Protein AF-A0A3B8LZC4-F1 (afdb_monomer_lite)

Secondary structure (DSSP, 8-state):
-HHHHTTS-SS--------SS--SS-SS-HHHHHHHTT--GGG-----TTHHHHHHTSS--HHHHHHHHHHHGGGG----EEEEEE-TTS-EEEEE-SS---HHHHHHHHHHTT-HHHHHHHHHHHHHTTTSPPPPTTS-PPPHHHHHHHHHHS-HHHHHHHHHHHHHHHHHHHHHHHHTT-HHHHHHHHHHHHHSSS--TTHHHHHHHHHHHHHHTT-HHHHHHHHHT--TTSTTHHHHHHHHHHHHHHHHHHHSPPPPPPPP--------------

Sequence (278 aa):
MRRLQLALTGEQDLLLWDPLESSEIVPRGGLARVVAGGFDKGKIAIWDYPERRRDGNSSFNTQQLQTFALRQRAFESPIPVERVIANDKGDIQLQLATKGQFRHRMSRNRQLLGEWKTSVTTFLKIRMWRDVPPLPKQIGFVGRREQAAVKAMMPTRVRLVHEEAADDAAFWAAVCQYEQGEVESAADALEEYMARSGLHEWESGAVWLKALWRAELGQVARAVEILESITDDDPHWAGAQVLLGRWKPVARDSAKPAARPAPKSKDSRRGDVDADTR

pLDDT: mean 82.16, std 16.52, range [40.78, 97.44]

Foldseek 3Di:
DVVVQVVPPDPDNDCPDAAQDADPVRNQGVLNVVVVVVDDSVPDDDPCPPVVVVVVVVDDDPVRVVVVCLVCLLQQPDFAFPDWDQDPVRDIATDTHPTGPRLLVVLVVCVVVVVLVVSLVSLVVLLVCLQPGHYDPVDDDDDPVCSVVSNVNDDPSNNSNSNLNNLVSLLSSLVSCVSVVVLVVSLVSLVVSQPDDDDRPCVLVSLQSNLVSCVVVVVLLVSLVSLVPDDPPRPCVVVSVVSNVVRVVVNVVVPPPPPDDDPPDPDDDDDDDDDDDD

Radius of gyration: 30.09 Å; chains: 1; bounding box: 49×102×83 Å

Structure (mmCIF, N/CA/C/O backbone):
data_AF-A0A3B8LZC4-F1
#
_entry.id   AF-A0A3B8LZC4-F1
#
loop_
_atom_site.group_PDB
_atom_site.id
_atom_site.type_symbol
_atom_site.label_atom_id
_atom_site.label_alt_id
_atom_site.label_comp_id
_atom_site.label_asym_id
_atom_site.label_entity_id
_atom_site.label_seq_id
_atom_site.pdbx_PDB_ins_code
_atom_site.Cartn_x
_atom_site.Cartn_y
_atom_site.Cartn_z
_atom_site.occupancy
_atom_site.B_iso_or_equiv
_atom_site.auth_seq_id
_atom_site.auth_comp_id
_atom_site.auth_asym_id
_atom_site.auth_atom_id
_atom_site.pdbx_PDB_model_num
ATOM 1 N N . MET A 1 1 ? 2.260 -28.366 38.231 1.00 49.47 1 MET A N 1
ATOM 2 C CA . MET A 1 1 ? 1.865 -26.993 37.844 1.00 49.47 1 MET A CA 1
ATOM 3 C C . MET A 1 1 ? 1.409 -26.131 39.019 1.00 49.47 1 MET A C 1
ATOM 5 O O . MET A 1 1 ? 2.031 -25.102 39.223 1.00 49.47 1 MET A O 1
ATOM 9 N N . ARG A 1 2 ? 0.456 -26.558 39.868 1.00 43.59 2 ARG A N 1
ATOM 10 C CA . ARG A 1 2 ? 0.015 -25.792 41.065 1.00 43.59 2 ARG A CA 1
ATOM 11 C C . ARG A 1 2 ? 1.157 -25.322 41.990 1.00 43.59 2 ARG A C 1
ATOM 13 O O . ARG A 1 2 ? 1.113 -24.219 42.511 1.00 43.59 2 ARG A O 1
ATOM 20 N N . ARG A 1 3 ? 2.208 -26.140 42.142 1.00 50.59 3 ARG A N 1
ATOM 21 C CA . ARG A 1 3 ? 3.404 -25.811 42.941 1.00 50.59 3 ARG A CA 1
ATOM 22 C C . ARG A 1 3 ? 4.294 -24.711 42.341 1.00 50.59 3 ARG A C 1
ATOM 24 O O . ARG A 1 3 ? 4.991 -24.063 43.100 1.00 50.59 3 ARG A O 1
ATOM 31 N N . LEU A 1 4 ? 4.280 -24.510 41.019 1.00 50.47 4 LEU A N 1
ATOM 32 C CA . LEU A 1 4 ? 5.113 -23.499 40.348 1.00 50.47 4 LEU A CA 1
ATOM 33 C C . LEU A 1 4 ? 4.471 -22.108 40.396 1.00 50.47 4 LEU A C 1
ATOM 35 O O . LEU A 1 4 ? 5.167 -21.140 40.660 1.00 50.47 4 LEU A O 1
ATOM 39 N N . GLN A 1 5 ? 3.148 -22.014 40.220 1.00 53.97 5 GLN A N 1
ATOM 40 C CA . GLN A 1 5 ? 2.422 -20.743 40.369 1.00 53.97 5 GLN A CA 1
ATOM 41 C C . GLN A 1 5 ? 2.441 -20.232 41.813 1.00 53.97 5 GLN A C 1
ATOM 43 O O . GLN A 1 5 ? 2.710 -19.062 42.032 1.00 53.97 5 GLN A O 1
ATOM 48 N N . LEU A 1 6 ? 2.242 -21.112 42.803 1.00 57.41 6 LEU A N 1
ATOM 49 C CA . LEU A 1 6 ? 2.310 -20.732 44.222 1.00 57.41 6 LEU A CA 1
ATOM 50 C C . LEU A 1 6 ? 3.720 -20.328 44.684 1.00 57.41 6 LEU A C 1
ATOM 52 O O . LEU A 1 6 ? 3.852 -19.669 45.706 1.00 57.41 6 LEU A O 1
ATOM 56 N N . ALA A 1 7 ? 4.770 -20.734 43.963 1.00 57.25 7 ALA A N 1
ATOM 57 C CA . ALA A 1 7 ? 6.149 -20.380 44.296 1.00 57.25 7 ALA A CA 1
ATOM 58 C C . ALA A 1 7 ? 6.561 -18.987 43.781 1.00 57.25 7 ALA A C 1
ATOM 60 O O . ALA A 1 7 ? 7.610 -18.492 44.179 1.00 57.25 7 ALA A O 1
ATOM 61 N N . LEU A 1 8 ? 5.758 -18.374 42.902 1.00 54.25 8 LEU A N 1
ATOM 62 C CA . LEU A 1 8 ? 6.055 -17.100 42.236 1.00 54.25 8 LEU A CA 1
ATOM 63 C C . LEU A 1 8 ? 5.085 -15.970 42.622 1.00 54.25 8 LEU A C 1
ATOM 65 O O . LEU A 1 8 ? 5.182 -14.882 42.066 1.00 54.25 8 LEU A O 1
ATOM 69 N N . THR A 1 9 ? 4.168 -16.194 43.568 1.00 47.44 9 THR A N 1
ATOM 70 C CA . THR A 1 9 ? 3.233 -15.154 44.024 1.00 47.44 9 THR A CA 1
ATOM 71 C C . THR A 1 9 ? 3.975 -14.076 44.822 1.00 47.44 9 THR A C 1
ATOM 73 O O . THR A 1 9 ? 4.373 -14.305 45.966 1.00 47.44 9 THR A O 1
ATOM 76 N N . GLY A 1 10 ? 4.156 -12.912 44.200 1.00 61.19 10 GLY A N 1
ATOM 77 C CA . GLY A 1 10 ? 4.775 -11.685 44.714 1.00 61.19 10 GLY A CA 1
ATOM 78 C C . GLY A 1 10 ? 4.470 -10.518 43.760 1.00 61.19 10 GLY A C 1
ATOM 79 O O . GLY A 1 10 ? 3.678 -10.683 42.840 1.00 61.19 10 GLY A O 1
ATOM 80 N N . GLU A 1 11 ? 5.103 -9.348 43.922 1.00 53.62 11 GLU A N 1
ATOM 81 C CA . GLU A 1 11 ? 4.865 -8.131 43.099 1.00 53.62 11 GLU A CA 1
ATOM 82 C C . GLU A 1 11 ? 5.138 -8.288 41.581 1.00 53.62 11 GLU A C 1
ATOM 84 O O . GLU A 1 11 ? 4.951 -7.348 40.810 1.00 53.62 11 GLU A O 1
ATOM 89 N N . GLN A 1 12 ? 5.555 -9.473 41.130 1.00 50.09 12 GLN A N 1
ATOM 90 C CA . GLN A 1 12 ? 5.752 -9.834 39.728 1.00 50.09 12 GLN A CA 1
ATOM 91 C C . GLN A 1 12 ? 4.863 -11.026 39.347 1.00 50.09 12 GLN A C 1
ATOM 93 O O . GLN A 1 12 ? 5.351 -12.101 39.000 1.00 50.09 12 GLN A O 1
ATOM 98 N N . ASP A 1 13 ? 3.545 -10.841 39.412 1.00 55.69 13 ASP A N 1
ATOM 99 C CA . ASP A 1 13 ? 2.594 -11.821 38.886 1.00 55.69 13 ASP A CA 1
ATOM 100 C C . ASP A 1 13 ? 2.739 -11.910 37.357 1.00 55.69 13 ASP A C 1
ATOM 102 O O . ASP A 1 13 ? 2.378 -10.995 36.613 1.00 55.69 13 ASP A O 1
ATOM 106 N N . LEU A 1 14 ? 3.283 -13.031 36.876 1.00 54.41 14 LEU A N 1
ATOM 107 C CA . LEU A 1 14 ? 3.404 -13.334 35.453 1.00 54.41 14 LEU A CA 1
ATOM 108 C C . LEU A 1 14 ? 2.335 -14.365 35.063 1.00 54.41 14 LEU A C 1
ATOM 110 O O . LEU A 1 14 ? 2.341 -15.506 35.535 1.00 54.41 14 LEU A O 1
ATOM 114 N N . LEU A 1 15 ? 1.403 -13.974 34.188 1.00 59.72 15 LEU A N 1
ATOM 115 C CA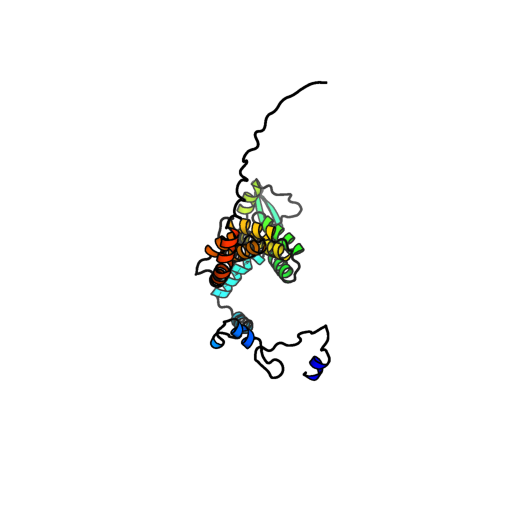 . LEU A 1 15 ? 0.361 -14.862 33.667 1.00 59.72 15 LEU A CA 1
ATOM 116 C C . LEU A 1 15 ? 0.986 -15.909 32.731 1.00 59.72 15 LEU A C 1
ATOM 118 O O . LEU A 1 15 ? 1.168 -15.673 31.541 1.00 59.72 15 LEU A O 1
ATOM 122 N N . LEU A 1 16 ? 1.324 -17.077 33.277 1.00 61.31 16 LEU A N 1
ATOM 123 C CA . LEU A 1 16 ? 1.920 -18.182 32.514 1.00 61.31 16 LEU A CA 1
ATOM 124 C C . LEU A 1 16 ? 0.902 -18.951 31.661 1.00 61.31 16 LEU A C 1
ATOM 126 O O . LEU A 1 16 ? 1.280 -19.606 30.691 1.00 61.31 16 LEU A O 1
ATOM 130 N N . TRP A 1 17 ? -0.375 -18.935 32.047 1.00 60.53 17 TRP A N 1
ATOM 131 C CA . TRP A 1 17 ? -1.413 -19.739 31.411 1.00 60.53 17 TRP A CA 1
ATOM 132 C C . TRP A 1 17 ? -2.806 -19.183 31.713 1.00 60.53 17 TRP A C 1
ATOM 134 O O . TRP A 1 17 ? -3.132 -18.927 32.872 1.00 60.53 17 TRP A O 1
ATOM 1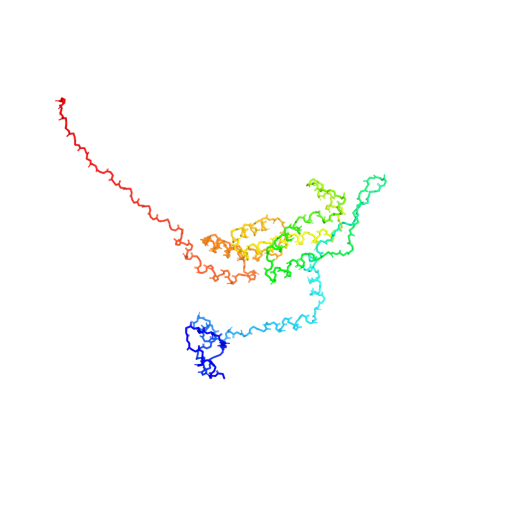44 N N . ASP A 1 18 ? -3.624 -19.032 30.673 1.00 71.81 18 ASP A N 1
ATOM 145 C CA . ASP A 1 18 ? -4.997 -18.532 30.751 1.00 71.81 18 ASP A CA 1
ATOM 146 C C . ASP A 1 18 ? -5.913 -19.426 29.895 1.00 71.81 18 ASP A C 1
ATOM 148 O O . ASP A 1 18 ? -5.914 -19.315 28.665 1.00 71.81 18 ASP A O 1
ATOM 152 N N . PRO A 1 19 ? -6.622 -20.390 30.507 1.00 77.06 19 PRO A N 1
ATOM 153 C CA . PRO A 1 19 ? -7.406 -21.369 29.773 1.00 77.06 19 PRO A CA 1
ATOM 154 C C . PRO A 1 19 ? -8.668 -20.761 29.159 1.00 77.06 19 PRO A C 1
ATOM 156 O O . PRO A 1 19 ? -9.310 -19.865 29.711 1.00 77.06 19 PRO A O 1
ATOM 159 N N . LEU A 1 20 ? -9.064 -21.316 28.014 1.00 77.50 20 LEU A N 1
ATOM 160 C CA . LEU A 1 20 ? -10.290 -20.936 27.317 1.00 77.50 20 LEU A CA 1
ATOM 161 C C . LEU A 1 20 ? -11.540 -21.303 28.143 1.00 77.50 20 LEU A C 1
ATOM 163 O O . LEU A 1 20 ? -12.471 -20.505 28.266 1.00 77.50 20 LEU A O 1
ATOM 167 N N . GLU A 1 21 ? -11.534 -22.494 28.743 1.00 81.56 21 GLU A N 1
ATOM 168 C CA . GLU A 1 21 ? -12.588 -23.008 29.617 1.00 81.56 21 GLU A CA 1
ATOM 169 C C . GLU A 1 21 ? -12.280 -22.754 31.097 1.00 81.56 21 GLU A C 1
ATOM 171 O O . GLU A 1 21 ? -11.128 -22.596 31.505 1.00 81.56 21 GLU A O 1
ATOM 176 N N . SER A 1 22 ? -13.326 -22.717 31.922 1.00 81.75 22 SER A N 1
ATOM 177 C CA . SER A 1 22 ? -13.165 -22.662 33.373 1.00 81.75 22 SER A CA 1
ATOM 178 C C . SER A 1 22 ? -12.533 -23.952 33.895 1.00 81.75 22 SER A C 1
ATOM 180 O O . SER A 1 22 ? -12.893 -25.049 33.477 1.00 81.75 22 SER A O 1
ATOM 182 N N . SER A 1 23 ? -11.620 -23.818 34.849 1.00 77.88 23 SER A N 1
ATOM 183 C CA . SER A 1 23 ? -10.969 -24.937 35.531 1.00 77.88 23 SER A CA 1
ATOM 184 C C . SER A 1 23 ? -10.916 -24.686 37.037 1.00 77.88 23 SER A C 1
ATOM 186 O O . SER A 1 23 ? -11.176 -23.576 37.501 1.00 77.88 23 SER A O 1
ATOM 188 N N . GLU A 1 24 ? -10.524 -25.699 37.810 1.00 73.88 24 GLU A N 1
ATOM 189 C CA . GLU A 1 24 ? -10.300 -25.553 39.257 1.00 73.88 24 GLU A CA 1
ATOM 190 C C . GLU A 1 24 ? -9.220 -24.512 39.598 1.00 73.88 24 GLU A C 1
ATOM 192 O O . GLU A 1 24 ? -9.236 -23.935 40.682 1.00 73.88 24 GLU A O 1
ATOM 197 N N . ILE A 1 25 ? -8.276 -24.271 38.679 1.00 71.12 25 ILE A N 1
ATOM 198 C CA . ILE A 1 25 ? -7.160 -23.333 38.869 1.00 71.12 25 ILE A CA 1
ATOM 199 C C . ILE A 1 25 ? -7.540 -21.926 38.387 1.00 71.12 25 ILE A C 1
ATOM 201 O O . ILE A 1 25 ? -7.171 -20.941 39.021 1.00 71.12 25 ILE A O 1
ATOM 205 N N . VAL A 1 26 ? -8.299 -21.825 37.291 1.00 73.38 26 VAL A N 1
ATOM 206 C CA . VAL A 1 26 ? -8.809 -20.559 36.742 1.00 73.38 26 VAL A CA 1
ATOM 207 C C . VAL A 1 26 ? -10.338 -20.645 36.656 1.00 73.38 26 VAL A C 1
ATOM 209 O O . VAL A 1 26 ? -10.871 -21.132 35.654 1.00 73.38 26 VAL A O 1
ATOM 212 N N . PRO A 1 27 ? -11.067 -20.163 37.684 1.00 72.88 27 PRO A N 1
ATOM 213 C CA . PRO A 1 27 ? -12.523 -20.318 37.774 1.00 72.88 27 PRO A CA 1
ATOM 214 C C . PRO A 1 27 ? -13.290 -19.616 36.645 1.00 72.88 27 PRO A C 1
ATOM 216 O O . PRO A 1 27 ? -14.392 -20.023 36.275 1.00 72.88 27 PRO A O 1
ATOM 219 N N . ARG A 1 28 ? -12.707 -18.553 36.077 1.00 75.81 28 ARG A N 1
ATOM 220 C CA . ARG A 1 28 ? -13.245 -17.806 34.932 1.00 75.81 28 ARG A CA 1
ATOM 221 C C . ARG A 1 28 ? -12.261 -17.846 33.764 1.00 75.81 28 ARG A C 1
ATOM 223 O O . ARG A 1 28 ? -11.441 -16.937 33.622 1.00 75.81 28 ARG A O 1
ATOM 230 N N . GLY A 1 29 ? -12.364 -18.886 32.939 1.00 80.00 29 GLY A N 1
ATOM 231 C CA . GLY A 1 29 ? -11.625 -18.974 31.676 1.00 80.00 29 GLY A CA 1
ATOM 232 C C . GLY A 1 29 ? -12.049 -17.902 30.663 1.00 80.00 29 GLY A C 1
ATOM 233 O O . GLY A 1 29 ? -13.025 -17.170 30.875 1.00 80.00 29 GLY A O 1
ATOM 234 N N . GLY A 1 30 ? -11.332 -17.817 29.544 1.00 79.50 30 GLY A N 1
ATOM 235 C CA . GLY A 1 30 ? -11.557 -16.827 28.484 1.00 79.50 30 GLY A CA 1
ATOM 236 C C . GLY A 1 30 ? -13.005 -16.750 27.988 1.00 79.50 30 GLY A C 1
ATOM 237 O O . GLY A 1 30 ? -13.558 -15.655 27.883 1.00 79.50 30 GLY A O 1
ATOM 238 N N . LEU A 1 31 ? -13.667 -17.894 27.782 1.00 79.81 31 LEU A N 1
ATOM 239 C CA . LEU A 1 31 ? -15.067 -17.943 27.334 1.00 79.81 31 LEU A CA 1
ATOM 240 C C . LEU A 1 31 ? -16.019 -17.283 28.326 1.00 79.81 31 LEU A C 1
ATOM 242 O O . LEU A 1 31 ? -16.899 -16.528 27.925 1.00 79.81 31 LEU A O 1
ATOM 246 N N . ALA A 1 32 ? -15.834 -17.531 29.624 1.00 80.44 32 ALA A N 1
ATOM 247 C CA . ALA A 1 32 ? -16.691 -16.950 30.653 1.00 80.44 32 ALA A CA 1
ATOM 248 C C . ALA A 1 32 ? -16.578 -15.417 30.683 1.00 80.44 32 ALA A C 1
ATOM 250 O O . ALA A 1 32 ? -17.569 -14.729 30.925 1.00 80.44 32 ALA A O 1
ATOM 251 N N . ARG A 1 33 ? -15.387 -14.875 30.395 1.00 78.25 33 ARG A N 1
ATOM 252 C CA . ARG A 1 33 ? -15.146 -13.424 30.332 1.00 78.25 33 ARG A CA 1
ATOM 253 C C . ARG A 1 33 ? -15.747 -12.793 29.079 1.00 78.25 33 ARG A C 1
ATOM 255 O O . ARG A 1 33 ? -16.356 -11.734 29.173 1.00 78.25 33 ARG A O 1
ATOM 262 N N . VAL A 1 34 ? -15.635 -13.462 27.932 1.00 77.50 34 VAL A N 1
ATOM 263 C CA . VAL A 1 34 ? -16.258 -13.014 26.676 1.00 77.50 34 VAL A CA 1
ATOM 264 C C . VAL A 1 34 ? -17.785 -13.017 26.802 1.00 77.50 34 VAL A C 1
ATOM 266 O O . VAL A 1 34 ? -18.429 -12.037 26.439 1.00 77.50 34 VAL A O 1
ATOM 269 N N . VAL A 1 35 ? -18.369 -14.046 27.421 1.00 81.69 35 VAL A N 1
ATOM 270 C CA . VAL A 1 35 ? -19.816 -14.096 27.695 1.00 81.69 35 VAL A CA 1
ATOM 271 C C . VAL A 1 35 ? -20.254 -12.980 28.646 1.00 81.69 35 VAL A C 1
ATOM 273 O O . VAL A 1 35 ? -21.260 -12.321 28.394 1.00 81.69 35 VAL A O 1
ATOM 276 N N . ALA A 1 36 ? -19.477 -12.699 29.697 1.00 81.19 36 ALA A N 1
ATOM 277 C CA . ALA A 1 36 ? -19.742 -11.566 30.588 1.00 81.19 36 ALA A CA 1
ATOM 278 C C . ALA A 1 36 ? -19.693 -10.203 29.864 1.00 81.19 36 ALA A C 1
ATOM 280 O O . ALA A 1 36 ? -20.332 -9.254 30.307 1.00 81.19 36 ALA A O 1
ATOM 281 N N . GLY A 1 37 ? -18.980 -10.115 28.737 1.00 77.69 37 GLY A N 1
ATOM 282 C CA . GLY A 1 37 ? -18.953 -8.952 27.846 1.00 77.69 37 GLY A CA 1
ATOM 283 C C . GLY A 1 37 ? -20.161 -8.823 26.909 1.00 77.69 37 GLY A C 1
ATOM 284 O O . GLY A 1 37 ? -20.163 -7.927 26.069 1.00 77.69 37 GLY A O 1
ATOM 285 N N . GLY A 1 38 ? -21.171 -9.695 27.027 1.00 80.56 38 GLY A N 1
ATOM 286 C CA . GLY A 1 38 ? -22.410 -9.638 26.242 1.00 80.56 38 GLY A CA 1
ATOM 287 C C . GLY A 1 38 ? -22.423 -10.505 24.980 1.00 80.56 38 GLY A C 1
ATOM 288 O O . GLY A 1 38 ? -23.331 -10.373 24.161 1.00 80.56 38 GLY A O 1
ATOM 289 N N . PHE A 1 39 ? -21.441 -11.393 24.804 1.00 78.00 39 PHE A N 1
ATOM 290 C CA . PHE A 1 39 ? -21.396 -12.325 23.676 1.00 78.00 39 PHE A CA 1
ATOM 291 C C . PHE A 1 39 ? -22.119 -13.640 24.005 1.00 78.00 39 PHE A C 1
ATOM 293 O O . PHE A 1 39 ? -21.995 -14.187 25.100 1.00 78.00 39 PHE A O 1
ATOM 300 N N . ASP A 1 40 ? -22.862 -14.181 23.042 1.00 80.12 40 ASP A N 1
ATOM 301 C CA . ASP A 1 40 ? -23.563 -15.460 23.190 1.00 80.12 40 ASP A CA 1
ATOM 302 C C . ASP A 1 40 ? -22.578 -16.635 23.127 1.00 80.12 40 ASP A C 1
ATOM 304 O O . ASP A 1 40 ? -21.924 -16.843 22.104 1.00 80.12 40 ASP A O 1
ATOM 308 N N . LYS A 1 41 ? -22.516 -17.438 24.199 1.00 75.44 41 LYS A N 1
ATOM 309 C CA . LYS A 1 41 ? -21.630 -18.608 24.311 1.00 75.44 41 LYS A CA 1
ATOM 310 C C . LYS A 1 41 ? -21.799 -19.584 23.145 1.00 75.44 41 LYS A C 1
ATOM 312 O O . LYS A 1 41 ? -20.802 -20.117 22.670 1.00 75.44 41 LYS A O 1
ATOM 317 N N . GLY A 1 42 ? -23.030 -19.804 22.677 1.00 75.19 42 GLY A N 1
ATOM 318 C CA . GLY A 1 42 ? -23.323 -20.731 21.577 1.00 75.19 42 GLY A CA 1
ATOM 319 C C . GLY A 1 42 ? -22.827 -20.243 20.213 1.00 75.19 42 GLY A C 1
ATOM 320 O O . GLY A 1 42 ? -22.751 -21.028 19.272 1.00 75.19 42 GLY A O 1
ATOM 321 N N . LYS A 1 43 ? -22.466 -18.959 20.111 1.00 76.00 43 LYS A N 1
ATOM 322 C CA . LYS A 1 43 ? -21.924 -18.329 18.900 1.00 76.00 43 LYS A CA 1
ATOM 323 C C . LYS A 1 43 ? -20.409 -18.142 18.951 1.00 76.00 43 LYS A C 1
ATOM 325 O O . LYS A 1 43 ? -19.830 -17.652 17.984 1.00 76.00 43 LYS A O 1
ATOM 330 N N . ILE A 1 44 ? -19.761 -18.517 20.055 1.00 68.88 44 ILE A N 1
ATOM 331 C CA . ILE A 1 44 ? -18.305 -18.482 20.167 1.00 68.88 44 ILE A CA 1
ATOM 332 C C . ILE A 1 44 ? -17.760 -19.804 19.632 1.00 68.88 44 ILE A C 1
ATOM 334 O O . ILE A 1 44 ? -17.914 -20.849 20.259 1.00 68.88 44 ILE A O 1
ATOM 338 N N . ALA A 1 45 ? -17.109 -19.751 18.476 1.00 68.75 45 ALA A N 1
ATOM 339 C CA . ALA A 1 45 ? -16.393 -20.881 17.903 1.00 68.75 45 ALA A CA 1
ATOM 340 C C . ALA A 1 45 ? -14.882 -20.657 18.021 1.00 68.75 45 ALA A C 1
ATOM 342 O O . ALA A 1 45 ? -14.402 -19.523 17.932 1.00 68.75 45 ALA A O 1
ATOM 343 N N . ILE A 1 46 ? -14.127 -21.743 18.192 1.00 66.88 46 ILE A N 1
ATOM 344 C CA . ILE A 1 46 ? -12.685 -21.702 17.954 1.00 66.88 46 ILE A CA 1
ATOM 345 C C . ILE A 1 46 ? -12.517 -21.478 16.459 1.00 66.88 46 ILE A C 1
ATOM 347 O O . ILE A 1 46 ? -13.078 -22.205 15.642 1.00 66.88 46 ILE A O 1
ATOM 351 N N . TRP A 1 47 ? -11.783 -20.433 16.101 1.00 60.78 47 TRP A N 1
ATOM 352 C CA . TRP A 1 47 ? -11.487 -20.167 14.709 1.00 60.78 47 TRP A CA 1
ATOM 353 C C . TRP A 1 47 ? -10.681 -21.354 14.167 1.00 60.78 47 TRP A C 1
ATOM 355 O O . TRP A 1 47 ? -9.556 -21.569 14.603 1.00 60.78 47 TRP A O 1
ATOM 365 N N . ASP A 1 48 ? -11.213 -22.105 13.196 1.00 60.78 48 ASP A N 1
ATOM 366 C CA . ASP A 1 48 ? -10.502 -23.209 12.509 1.00 60.78 48 ASP A CA 1
ATOM 367 C C . ASP A 1 48 ? -9.293 -22.740 11.661 1.00 60.78 48 ASP A C 1
ATOM 369 O O . ASP A 1 48 ? -8.786 -23.428 10.769 1.00 60.78 48 ASP A O 1
ATOM 373 N N . TYR A 1 49 ? -8.867 -21.506 11.889 1.00 50.28 49 TYR A N 1
ATOM 374 C CA . TYR A 1 49 ? -7.717 -20.860 11.305 1.00 50.28 49 TYR A CA 1
ATOM 375 C C . TYR A 1 49 ? -6.535 -21.032 12.265 1.00 50.28 49 TYR A C 1
ATOM 377 O O . TYR A 1 49 ? -6.679 -20.724 13.446 1.00 50.28 49 TYR A O 1
ATOM 385 N N . PRO A 1 50 ? -5.357 -21.489 11.800 1.00 54.41 50 PRO A N 1
ATOM 386 C CA . PRO A 1 50 ? -4.905 -21.517 10.405 1.00 54.41 50 PRO A CA 1
ATOM 387 C C . PRO A 1 50 ? -5.105 -22.849 9.653 1.00 54.41 50 PRO A C 1
ATOM 389 O O . PRO A 1 50 ? -4.805 -22.903 8.459 1.00 54.41 50 PRO A O 1
ATOM 392 N N . GLU A 1 51 ? -5.600 -23.913 10.290 1.00 63.75 51 GLU A N 1
ATOM 393 C CA . GLU A 1 51 ? -5.557 -25.280 9.737 1.00 63.75 51 GLU A CA 1
ATOM 394 C C . GLU A 1 51 ? -6.404 -25.465 8.469 1.00 63.75 51 GLU A C 1
ATOM 396 O O . GLU A 1 51 ? -5.874 -25.919 7.455 1.00 63.75 51 GLU A O 1
ATOM 401 N N . ARG A 1 52 ? -7.654 -24.975 8.429 1.00 65.12 52 ARG A N 1
ATOM 402 C CA . ARG A 1 52 ? -8.468 -25.030 7.192 1.00 65.12 52 ARG A CA 1
ATOM 403 C C . ARG A 1 52 ? -7.854 -24.254 6.027 1.00 65.12 52 ARG A C 1
ATOM 405 O O . ARG A 1 52 ? -8.024 -24.642 4.874 1.00 65.12 52 ARG A O 1
ATOM 412 N N . ARG A 1 53 ? -7.145 -23.150 6.298 1.00 61.28 53 ARG A N 1
ATOM 413 C CA . ARG A 1 53 ? -6.414 -22.411 5.253 1.00 61.28 53 ARG A CA 1
ATOM 414 C C . ARG A 1 53 ? -5.166 -23.157 4.808 1.00 61.28 53 ARG A C 1
ATOM 416 O O . ARG A 1 53 ? -4.832 -23.089 3.631 1.00 61.28 53 ARG A O 1
ATOM 423 N N . ARG A 1 54 ? -4.479 -23.847 5.720 1.00 64.19 54 ARG A N 1
ATOM 424 C CA . ARG A 1 54 ? -3.332 -24.691 5.376 1.00 64.19 54 ARG A CA 1
ATOM 425 C C . ARG A 1 54 ? -3.761 -25.810 4.431 1.00 64.19 54 ARG A C 1
ATOM 427 O O . ARG A 1 54 ? -3.133 -25.984 3.391 1.00 64.19 54 ARG A O 1
ATOM 434 N N . ASP A 1 55 ? -4.864 -26.478 4.749 1.00 67.31 55 ASP A N 1
ATOM 435 C CA . ASP A 1 55 ? -5.384 -27.585 3.949 1.00 67.31 55 ASP A CA 1
ATOM 436 C C . ASP A 1 55 ? -5.983 -27.087 2.625 1.00 67.31 55 ASP A C 1
ATOM 438 O O . ASP A 1 55 ? -5.680 -27.637 1.568 1.00 67.31 55 ASP A O 1
ATOM 442 N N . GLY A 1 56 ? -6.720 -25.971 2.632 1.00 64.12 56 GLY A N 1
ATOM 443 C CA . GLY A 1 56 ? -7.223 -25.332 1.409 1.00 64.12 56 GLY A CA 1
ATOM 444 C C . GLY A 1 56 ? -6.128 -24.775 0.485 1.00 64.12 56 GLY A C 1
ATOM 445 O O . GLY A 1 56 ? -6.326 -24.711 -0.725 1.00 64.12 56 GLY A O 1
ATOM 446 N N . ASN A 1 57 ? -4.956 -24.418 1.023 1.00 63.16 57 ASN A N 1
ATOM 447 C CA . ASN A 1 57 ? -3.791 -23.991 0.239 1.00 63.16 57 ASN A CA 1
ATOM 448 C C . ASN A 1 57 ? -2.957 -25.163 -0.309 1.00 63.16 57 ASN A C 1
ATOM 450 O O . ASN A 1 57 ? -2.014 -24.925 -1.064 1.00 63.16 57 ASN A O 1
ATOM 454 N N . SER A 1 58 ? -3.258 -26.411 0.068 1.00 67.94 58 SER A N 1
ATOM 455 C CA . SER A 1 58 ? -2.496 -27.582 -0.391 1.00 67.94 58 SER A CA 1
ATOM 456 C C . SER A 1 58 ? -2.784 -27.953 -1.853 1.00 67.94 58 SER A C 1
ATOM 458 O O . SER A 1 58 ? -1.937 -28.555 -2.510 1.00 67.94 58 SER A O 1
ATOM 460 N N . SER A 1 59 ? -3.929 -27.525 -2.400 1.00 73.75 59 SER A N 1
ATOM 461 C CA . SER A 1 59 ? -4.273 -27.704 -3.812 1.00 73.75 59 SER A CA 1
ATOM 462 C C . SER A 1 59 ? -5.112 -26.535 -4.334 1.00 73.75 59 SER A C 1
ATOM 464 O O . SER A 1 59 ? -6.334 -26.514 -4.181 1.00 73.75 59 SER A O 1
ATOM 466 N N . PHE A 1 60 ? -4.468 -25.559 -4.974 1.00 75.25 60 PHE A N 1
ATOM 467 C CA . PHE A 1 60 ? -5.201 -24.509 -5.677 1.00 75.25 60 PHE A CA 1
ATOM 468 C C . PHE A 1 60 ? -5.879 -25.073 -6.928 1.00 75.25 60 PHE A C 1
ATOM 470 O O . PHE A 1 60 ? -5.247 -25.757 -7.735 1.00 75.25 60 PHE A O 1
ATOM 477 N N . ASN A 1 61 ? -7.151 -24.736 -7.128 1.00 85.94 61 ASN A N 1
ATOM 478 C CA . ASN A 1 61 ? -7.812 -24.962 -8.410 1.00 85.94 61 ASN A CA 1
ATOM 479 C C . ASN A 1 61 ? -7.295 -23.971 -9.478 1.00 85.94 61 ASN A C 1
ATOM 481 O O . ASN A 1 61 ? -6.615 -22.990 -9.170 1.00 85.94 61 ASN A O 1
ATOM 485 N N . THR A 1 62 ? -7.622 -24.200 -10.753 1.00 86.69 62 THR A N 1
ATOM 486 C CA . THR A 1 62 ? -7.129 -23.368 -11.868 1.00 86.69 62 THR A CA 1
ATOM 487 C C . THR A 1 62 ? -7.481 -21.884 -11.714 1.00 86.69 62 THR A C 1
ATOM 489 O O . THR A 1 62 ? -6.643 -21.025 -11.984 1.00 86.69 62 THR A O 1
ATOM 492 N N . GLN A 1 63 ? -8.684 -21.564 -11.231 1.00 88.00 63 GLN A N 1
ATOM 493 C CA . GLN A 1 63 ? -9.126 -20.182 -11.015 1.00 88.00 63 GLN A CA 1
ATOM 494 C C . GLN A 1 63 ? -8.354 -19.502 -9.872 1.00 88.00 63 GLN A C 1
ATOM 496 O O . GLN A 1 63 ? -7.973 -18.332 -9.969 1.00 88.00 63 GLN A O 1
ATOM 501 N N . GLN A 1 64 ? -8.083 -20.237 -8.794 1.00 84.62 64 GLN A N 1
ATOM 502 C CA . GLN A 1 64 ? -7.281 -19.770 -7.666 1.00 84.62 64 GLN A CA 1
ATOM 503 C C . GLN A 1 64 ? -5.828 -19.550 -8.082 1.00 84.62 64 GLN A C 1
ATOM 505 O O . GLN A 1 64 ? -5.256 -18.528 -7.716 1.00 84.62 64 GLN A O 1
ATOM 510 N N . LEU A 1 65 ? -5.254 -20.438 -8.901 1.00 85.81 65 LEU A N 1
ATOM 511 C CA . LEU A 1 65 ? -3.910 -20.263 -9.461 1.00 85.81 65 LEU A CA 1
ATOM 512 C C . LEU A 1 65 ? -3.812 -19.013 -10.338 1.00 85.81 65 LEU A C 1
ATOM 514 O O . LEU A 1 65 ? -2.842 -18.268 -10.229 1.00 85.81 65 LEU A O 1
ATOM 518 N N . GLN A 1 66 ? -4.818 -18.750 -11.175 1.00 87.19 66 GLN A N 1
ATOM 519 C CA . GLN A 1 66 ? -4.862 -17.537 -11.997 1.00 87.19 66 GLN A CA 1
ATOM 520 C C . GLN A 1 66 ? -4.975 -16.279 -11.134 1.00 87.19 66 GLN A C 1
ATOM 522 O O . GLN A 1 66 ? -4.201 -15.340 -11.312 1.00 87.19 66 GLN A O 1
ATOM 527 N N . THR A 1 67 ? -5.884 -16.279 -10.157 1.00 84.62 67 THR A N 1
ATOM 528 C CA . THR A 1 67 ? -6.036 -15.169 -9.203 1.00 84.62 67 THR A CA 1
ATOM 529 C C . THR A 1 67 ? -4.741 -14.924 -8.431 1.00 84.62 67 THR A C 1
ATOM 531 O O . THR A 1 67 ? -4.309 -13.786 -8.269 1.00 84.62 67 THR A O 1
ATOM 534 N N . PHE A 1 68 ? -4.090 -15.994 -7.984 1.00 84.12 68 PHE A N 1
ATOM 535 C CA . PHE A 1 68 ? -2.819 -15.926 -7.283 1.00 84.12 68 PHE A CA 1
ATOM 536 C C . PHE A 1 68 ? -1.715 -15.354 -8.173 1.00 84.12 68 PHE A C 1
ATOM 538 O O . PHE A 1 68 ? -1.022 -14.434 -7.754 1.00 84.12 68 PHE A O 1
ATOM 545 N N . ALA A 1 69 ? -1.587 -15.830 -9.413 1.00 85.06 69 ALA A N 1
ATOM 546 C CA . ALA A 1 69 ? -0.607 -15.314 -10.363 1.00 85.06 69 ALA A CA 1
ATOM 547 C C . ALA A 1 69 ? -0.814 -13.818 -10.651 1.00 85.06 69 ALA A C 1
ATOM 549 O O . ALA A 1 69 ? 0.161 -13.070 -10.718 1.00 85.06 69 ALA A O 1
ATOM 550 N N . LEU A 1 70 ? -2.069 -13.371 -10.765 1.00 85.12 70 LEU A N 1
ATOM 551 C CA . LEU A 1 70 ? -2.402 -11.953 -10.921 1.00 85.12 70 LEU A CA 1
ATOM 552 C C . LEU A 1 70 ? -1.976 -11.142 -9.692 1.00 85.12 70 LEU A C 1
ATOM 554 O O . LEU A 1 70 ? -1.224 -10.185 -9.837 1.00 85.12 70 LEU A O 1
ATOM 558 N N . ARG A 1 71 ? -2.355 -11.575 -8.484 1.00 83.44 71 ARG A N 1
ATOM 559 C CA . ARG A 1 71 ? -2.002 -10.883 -7.227 1.00 83.44 71 ARG A CA 1
ATOM 560 C C . ARG A 1 71 ? -0.508 -10.905 -6.911 1.00 83.44 71 ARG A C 1
ATOM 562 O O . ARG A 1 71 ? -0.003 -10.050 -6.197 1.00 83.44 71 ARG A O 1
ATOM 569 N N . GLN A 1 72 ? 0.228 -11.889 -7.421 1.00 88.56 72 GLN A N 1
ATOM 570 C CA . GLN A 1 72 ? 1.674 -11.963 -7.228 1.00 88.56 72 GLN A CA 1
ATOM 571 C C . GLN A 1 72 ? 2.477 -11.130 -8.223 1.00 88.56 72 GLN A C 1
ATOM 573 O O . GLN A 1 72 ? 3.673 -10.927 -8.011 1.00 88.56 72 GLN A O 1
ATOM 578 N N . ARG A 1 73 ? 1.854 -10.632 -9.291 1.00 90.56 73 ARG A N 1
ATOM 579 C CA . ARG A 1 73 ? 2.553 -9.938 -10.372 1.00 90.56 73 ARG A CA 1
ATOM 580 C C . ARG A 1 73 ? 3.321 -8.709 -9.884 1.00 90.56 73 ARG A C 1
ATOM 582 O O . ARG A 1 73 ? 4.493 -8.553 -10.231 1.00 90.56 73 ARG A O 1
ATOM 589 N N . ALA A 1 74 ? 2.710 -7.889 -9.029 1.00 92.62 74 ALA A N 1
ATOM 590 C CA . ALA A 1 74 ? 3.338 -6.707 -8.433 1.00 92.62 74 ALA A CA 1
ATOM 591 C C . ALA A 1 74 ? 4.640 -7.042 -7.683 1.00 92.62 74 ALA A C 1
ATOM 593 O O . ALA A 1 74 ? 5.581 -6.245 -7.627 1.00 92.62 74 ALA A O 1
ATOM 594 N N . PHE A 1 75 ? 4.744 -8.250 -7.123 1.00 94.88 75 PHE A N 1
ATOM 595 C CA . PHE A 1 75 ? 5.932 -8.684 -6.397 1.00 94.88 75 PHE A CA 1
ATOM 596 C C . PHE A 1 75 ? 7.141 -8.956 -7.282 1.00 94.88 75 PHE A C 1
ATOM 598 O O . PHE A 1 75 ? 8.240 -9.013 -6.738 1.00 94.88 75 PHE A O 1
ATOM 605 N N . GLU A 1 76 ? 6.990 -9.078 -8.603 1.00 94.12 76 GLU A N 1
ATOM 606 C CA . GLU A 1 76 ? 8.130 -9.161 -9.523 1.00 94.12 76 GLU A CA 1
ATOM 607 C C . GLU A 1 76 ? 8.893 -7.829 -9.616 1.00 94.12 76 GLU A C 1
ATOM 609 O O . GLU A 1 76 ? 10.077 -7.815 -9.961 1.00 94.12 76 GLU A O 1
ATOM 614 N N . SER A 1 77 ? 8.260 -6.705 -9.265 1.00 94.88 77 SER A N 1
ATOM 615 C CA . SER A 1 77 ? 8.860 -5.381 -9.407 1.00 94.88 77 SER A CA 1
ATOM 616 C C . SER A 1 77 ? 10.173 -5.218 -8.611 1.00 94.88 77 SER A C 1
ATOM 618 O O . SER A 1 77 ? 10.282 -5.666 -7.458 1.00 94.88 77 SER A O 1
ATOM 620 N N . PRO A 1 78 ? 11.183 -4.529 -9.178 1.00 96.19 78 PRO A N 1
ATOM 621 C CA . PRO A 1 78 ? 11.212 -3.974 -10.531 1.00 96.19 78 PRO A CA 1
ATOM 622 C C . PRO A 1 78 ? 11.684 -4.982 -11.581 1.00 96.19 78 PRO A C 1
ATOM 624 O O . PRO A 1 78 ? 12.568 -5.798 -11.318 1.00 96.19 78 PRO A O 1
ATOM 627 N N . ILE A 1 79 ? 11.182 -4.834 -12.808 1.00 95.94 79 ILE A N 1
ATOM 628 C CA . ILE A 1 79 ? 11.810 -5.370 -14.023 1.00 95.94 79 ILE A CA 1
ATOM 629 C C . ILE A 1 79 ? 12.662 -4.240 -14.631 1.00 95.94 79 ILE A C 1
ATOM 631 O O . ILE A 1 79 ? 12.082 -3.308 -15.194 1.00 95.94 79 ILE A O 1
ATOM 635 N N . PRO A 1 80 ? 13.997 -4.244 -14.449 1.00 94.69 80 PRO A N 1
ATOM 636 C CA . PRO A 1 80 ? 14.865 -3.148 -14.879 1.00 94.69 80 PRO A CA 1
ATOM 637 C C . PRO A 1 80 ? 15.079 -3.122 -16.397 1.00 94.69 80 PRO A C 1
ATOM 639 O O . PRO A 1 80 ? 14.956 -4.143 -17.078 1.00 94.69 80 PRO A O 1
ATOM 642 N N . VAL A 1 81 ? 15.469 -1.954 -16.908 1.00 93.06 81 VAL A N 1
ATOM 643 C CA . VAL A 1 81 ? 16.025 -1.811 -18.259 1.00 93.06 81 VAL A CA 1
ATOM 644 C C . VAL A 1 81 ? 17.497 -2.213 -18.203 1.00 93.06 81 VAL A C 1
ATOM 646 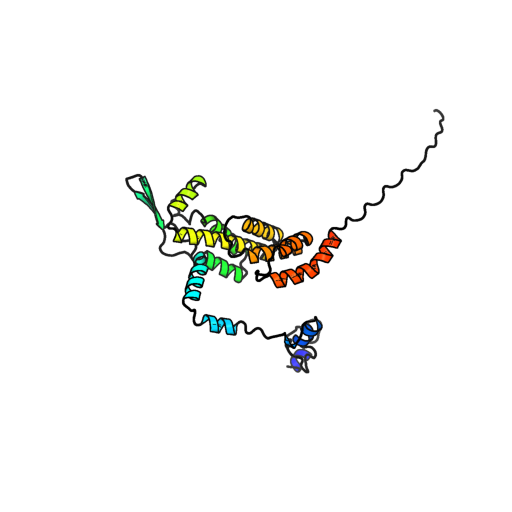O O . VAL A 1 81 ? 18.273 -1.645 -17.438 1.00 93.06 81 VAL A O 1
ATOM 649 N N . GLU A 1 82 ? 17.891 -3.201 -19.000 1.00 92.06 82 GLU A N 1
ATOM 650 C CA . GLU A 1 82 ? 19.278 -3.662 -19.098 1.00 92.06 82 GLU A CA 1
ATOM 651 C C . GLU A 1 82 ? 20.075 -2.846 -20.109 1.00 92.06 82 GLU A C 1
ATOM 653 O O . GLU A 1 82 ? 21.232 -2.506 -19.857 1.00 92.06 82 GLU A O 1
ATOM 658 N N . ARG A 1 83 ? 19.469 -2.537 -21.261 1.00 88.19 83 ARG A N 1
ATOM 659 C CA . ARG A 1 83 ? 20.102 -1.759 -22.331 1.00 88.19 83 ARG A CA 1
ATOM 660 C C . ARG A 1 83 ? 19.083 -0.888 -23.044 1.00 88.19 83 ARG A C 1
ATOM 662 O O . ARG A 1 83 ? 17.906 -1.227 -23.133 1.00 88.19 83 ARG A O 1
ATOM 669 N N . VAL A 1 84 ? 19.569 0.219 -23.586 1.00 86.06 84 VAL A N 1
ATOM 670 C CA . VAL A 1 84 ? 18.825 1.070 -24.512 1.00 86.06 84 VAL A CA 1
ATOM 671 C C . VAL A 1 84 ? 19.544 0.988 -25.846 1.00 86.06 84 VAL A C 1
ATOM 673 O O . VAL A 1 84 ? 20.731 1.296 -25.930 1.00 86.06 84 VAL A O 1
ATOM 676 N N . ILE A 1 85 ? 18.844 0.482 -26.853 1.00 85.62 85 ILE A N 1
ATOM 677 C CA . ILE A 1 85 ? 19.372 0.234 -28.190 1.00 85.62 85 ILE A CA 1
ATOM 678 C C . ILE A 1 85 ? 18.803 1.324 -29.090 1.00 85.62 85 ILE A C 1
ATOM 680 O O . ILE A 1 85 ? 17.587 1.444 -29.205 1.00 85.62 85 ILE A O 1
ATOM 684 N N . ALA A 1 86 ? 19.671 2.133 -29.689 1.00 83.25 86 ALA A N 1
ATOM 685 C CA . ALA A 1 86 ? 19.285 3.077 -30.728 1.00 83.25 86 ALA A CA 1
ATOM 686 C C . ALA A 1 86 ? 19.610 2.453 -32.088 1.00 83.25 86 ALA A C 1
ATOM 688 O O . ALA A 1 86 ? 20.747 2.042 -32.316 1.00 83.25 86 ALA A O 1
ATOM 689 N N . ASN A 1 87 ? 18.618 2.360 -32.969 1.00 79.38 87 ASN A N 1
ATOM 690 C CA . ASN A 1 87 ? 18.817 1.896 -34.340 1.00 79.38 87 ASN A CA 1
ATOM 691 C C . ASN A 1 87 ? 19.323 3.044 -35.226 1.00 79.38 87 ASN A C 1
ATOM 693 O O . ASN A 1 87 ? 19.082 4.214 -34.931 1.00 79.38 87 ASN A O 1
ATOM 697 N N . ASP A 1 88 ? 19.922 2.716 -36.375 1.00 75.25 88 ASP A N 1
ATOM 698 C CA . ASP A 1 88 ? 20.468 3.688 -37.346 1.00 75.25 88 ASP A CA 1
ATOM 699 C C . ASP A 1 88 ? 19.430 4.703 -37.872 1.00 75.25 88 ASP A C 1
ATOM 701 O O . ASP A 1 88 ? 19.780 5.751 -38.408 1.00 75.25 88 ASP A O 1
ATOM 705 N N . LYS A 1 89 ? 18.136 4.403 -37.704 1.00 74.06 89 LYS A N 1
ATOM 706 C CA . LYS A 1 89 ? 17.002 5.275 -38.055 1.00 74.06 89 LYS A CA 1
ATOM 707 C C . LYS A 1 89 ? 16.596 6.253 -36.942 1.00 74.06 89 LYS A C 1
ATOM 709 O O . LYS A 1 89 ? 15.674 7.035 -37.143 1.00 74.06 89 LYS A O 1
ATOM 714 N N . GLY A 1 90 ? 17.254 6.206 -35.783 1.00 71.69 90 GLY A N 1
ATOM 715 C CA . GLY A 1 90 ? 16.922 7.008 -34.601 1.00 71.69 90 GLY A CA 1
ATOM 716 C C . GLY A 1 90 ? 15.860 6.391 -33.681 1.00 71.69 90 GLY A C 1
ATOM 717 O O . GLY A 1 90 ? 15.526 6.995 -32.664 1.00 71.69 90 GLY A O 1
ATOM 718 N N . ASP A 1 91 ? 15.350 5.196 -33.997 1.00 79.38 91 ASP A N 1
ATOM 719 C CA . ASP A 1 91 ? 14.384 4.493 -33.147 1.00 79.38 91 ASP A CA 1
ATOM 720 C C . ASP A 1 91 ? 15.061 3.952 -31.883 1.00 79.38 91 ASP A C 1
ATOM 722 O O . ASP A 1 91 ? 16.089 3.274 -31.958 1.00 79.38 91 ASP A O 1
ATOM 726 N N . ILE A 1 92 ? 14.462 4.223 -30.723 1.00 83.44 92 ILE A N 1
ATOM 727 C CA . ILE A 1 92 ? 14.945 3.760 -29.421 1.00 83.44 92 ILE A CA 1
ATOM 728 C C . ILE A 1 92 ? 14.148 2.525 -28.999 1.00 83.44 92 ILE A C 1
ATOM 730 O O . ILE A 1 92 ? 12.922 2.559 -28.917 1.00 83.44 92 ILE A O 1
ATOM 734 N N . GLN A 1 93 ? 14.851 1.446 -28.664 1.00 85.12 93 GLN A N 1
ATOM 735 C CA . GLN A 1 93 ? 14.276 0.230 -28.108 1.00 85.12 93 GLN A CA 1
ATOM 736 C C . GLN A 1 93 ? 14.851 -0.058 -26.719 1.00 85.12 93 GLN A C 1
ATOM 738 O O . GLN A 1 93 ? 16.061 -0.006 -26.490 1.00 85.12 93 GLN A O 1
ATOM 743 N N . LEU A 1 94 ? 13.970 -0.395 -25.778 1.00 89.38 94 LEU A N 1
ATOM 744 C CA . LEU A 1 94 ? 14.351 -0.784 -24.423 1.00 89.38 94 LEU A CA 1
ATOM 745 C C . LEU A 1 94 ? 14.514 -2.304 -24.350 1.00 89.38 94 LEU A C 1
ATOM 747 O O . LEU A 1 94 ? 13.559 -3.051 -24.567 1.00 89.38 94 LEU A O 1
ATOM 751 N N . GLN A 1 95 ? 15.709 -2.768 -23.996 1.00 91.62 95 GLN A N 1
ATOM 752 C CA . GLN A 1 95 ? 15.938 -4.157 -23.621 1.00 91.62 95 GLN A CA 1
ATOM 753 C C . GLN A 1 95 ? 15.713 -4.299 -22.116 1.00 91.62 95 GLN A C 1
ATOM 755 O O . GLN A 1 95 ? 16.477 -3.771 -21.309 1.00 91.62 95 GLN A O 1
ATOM 760 N N . LEU A 1 96 ? 14.645 -4.998 -21.743 1.00 92.44 96 LEU A N 1
ATOM 761 C CA . LEU A 1 96 ? 14.254 -5.237 -20.354 1.00 92.44 96 LEU A CA 1
ATOM 762 C C . LEU A 1 96 ? 14.813 -6.570 -19.855 1.00 92.44 96 LEU A C 1
ATOM 764 O O . LEU A 1 96 ? 14.955 -7.517 -20.630 1.00 92.44 96 LEU A O 1
ATOM 768 N N . ALA A 1 97 ? 15.071 -6.658 -18.553 1.00 92.81 97 ALA A N 1
ATOM 769 C CA . ALA A 1 97 ? 15.489 -7.908 -17.935 1.00 92.81 97 ALA A CA 1
ATOM 770 C C . ALA A 1 97 ? 14.412 -8.990 -18.064 1.00 92.81 97 ALA A C 1
ATOM 772 O O . ALA A 1 97 ? 13.212 -8.733 -17.950 1.00 92.81 97 ALA A O 1
ATOM 773 N N . THR A 1 98 ? 14.850 -10.238 -18.234 1.00 87.75 98 THR A N 1
ATOM 774 C CA . THR A 1 98 ? 13.939 -11.391 -18.335 1.00 87.75 98 THR A CA 1
ATOM 775 C C . THR A 1 98 ? 13.220 -11.683 -17.017 1.00 87.75 98 THR A C 1
ATOM 777 O O . THR A 1 98 ? 12.110 -12.214 -17.018 1.00 87.75 98 THR A O 1
ATOM 780 N N . LYS A 1 99 ? 13.846 -11.352 -15.881 1.00 89.62 99 LYS A N 1
ATOM 781 C CA . LYS A 1 99 ? 13.309 -11.586 -14.537 1.00 89.62 99 LYS A CA 1
ATOM 782 C C . LYS A 1 99 ? 13.265 -10.290 -13.740 1.00 89.62 99 LYS A C 1
ATOM 784 O O . LYS A 1 99 ? 14.175 -9.466 -13.814 1.00 89.62 99 LYS A O 1
ATOM 789 N N . GLY A 1 100 ? 12.213 -10.159 -12.941 1.00 91.38 100 GLY A N 1
ATOM 790 C CA . GLY A 1 100 ? 12.105 -9.120 -11.932 1.00 91.38 100 GLY A CA 1
ATOM 791 C C . GLY A 1 100 ? 13.111 -9.300 -10.791 1.00 91.38 100 GLY A C 1
ATOM 792 O O . GLY A 1 100 ? 13.619 -10.395 -10.549 1.00 91.38 100 GLY A O 1
ATOM 793 N N . GLN A 1 101 ? 13.403 -8.215 -10.078 1.00 94.06 101 GLN A N 1
ATOM 794 C CA . GLN A 1 101 ? 14.317 -8.214 -8.928 1.00 94.06 101 GLN A CA 1
ATOM 795 C C . GLN A 1 101 ? 13.614 -8.481 -7.590 1.00 94.06 101 GLN A C 1
ATOM 797 O O . GLN A 1 101 ? 14.278 -8.528 -6.555 1.00 94.06 101 GLN A O 1
ATOM 802 N N . PHE A 1 102 ? 12.286 -8.618 -7.587 1.00 95.12 102 PHE A N 1
ATOM 803 C CA . PHE A 1 102 ? 11.478 -8.937 -6.406 1.00 95.12 102 PHE A CA 1
ATOM 804 C C . PHE A 1 102 ? 11.672 -8.003 -5.202 1.00 95.12 102 PHE A C 1
ATOM 806 O O . PHE A 1 102 ? 11.492 -8.400 -4.046 1.00 95.12 102 PHE A O 1
ATOM 813 N N . ARG A 1 103 ? 12.038 -6.737 -5.440 1.00 95.88 103 ARG A N 1
ATOM 814 C CA . ARG A 1 103 ? 12.273 -5.772 -4.355 1.00 95.88 103 ARG A CA 1
ATOM 815 C C . ARG A 1 103 ? 11.003 -5.462 -3.587 1.00 95.88 103 ARG A C 1
ATOM 817 O O . ARG A 1 103 ? 11.078 -5.304 -2.371 1.00 95.88 103 ARG A O 1
ATOM 824 N N . HIS A 1 104 ? 9.859 -5.435 -4.266 1.00 95.62 104 HIS A N 1
ATOM 825 C CA . HIS A 1 104 ? 8.576 -5.247 -3.602 1.00 95.62 104 HIS A CA 1
ATOM 826 C C . HIS A 1 104 ? 8.296 -6.370 -2.593 1.00 95.62 104 HIS A C 1
ATOM 828 O O . HIS A 1 104 ? 8.027 -6.099 -1.422 1.00 95.62 104 HIS A O 1
ATOM 834 N N . ARG A 1 105 ? 8.508 -7.631 -2.993 1.00 95.38 105 ARG A N 1
ATOM 835 C CA . ARG A 1 105 ? 8.356 -8.797 -2.109 1.00 95.38 105 ARG A CA 1
ATOM 836 C C . ARG A 1 105 ? 9.299 -8.753 -0.913 1.00 95.38 105 ARG A C 1
ATOM 838 O O . ARG A 1 105 ? 8.879 -8.974 0.218 1.00 95.38 105 ARG A O 1
ATOM 845 N N . MET A 1 106 ? 10.577 -8.473 -1.163 1.00 96.12 106 MET A N 1
ATOM 846 C CA . MET A 1 106 ? 11.576 -8.389 -0.095 1.00 96.12 106 MET A CA 1
ATOM 847 C C . MET A 1 106 ? 11.240 -7.273 0.900 1.00 96.12 106 MET A C 1
ATOM 849 O O . MET A 1 106 ? 11.380 -7.478 2.102 1.00 96.12 106 MET A O 1
ATOM 853 N N . SER A 1 107 ? 10.757 -6.123 0.415 1.00 97.06 107 SER A N 1
ATOM 854 C CA . SER A 1 107 ? 10.299 -5.017 1.265 1.00 97.06 107 SER A CA 1
ATOM 855 C C . SER A 1 107 ? 9.101 -5.422 2.117 1.00 97.06 107 SER A C 1
ATOM 857 O O . SER A 1 107 ? 9.093 -5.175 3.318 1.00 97.06 107 SER A O 1
ATOM 859 N N . ARG A 1 108 ? 8.118 -6.117 1.531 1.00 95.62 108 ARG A N 1
ATOM 860 C CA . ARG A 1 108 ? 6.959 -6.613 2.280 1.00 95.62 108 ARG A CA 1
ATOM 861 C C . ARG A 1 108 ? 7.367 -7.594 3.382 1.00 95.62 108 ARG A C 1
ATOM 863 O O . ARG A 1 108 ? 6.890 -7.470 4.504 1.00 95.62 108 ARG A O 1
ATOM 87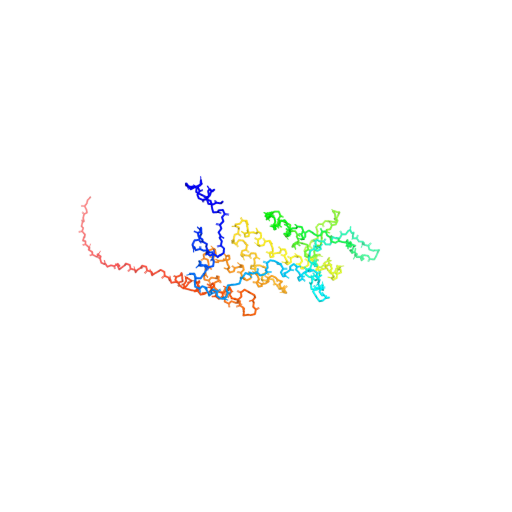0 N N . ASN A 1 109 ? 8.293 -8.511 3.100 1.00 95.69 109 ASN A N 1
ATOM 871 C CA . ASN A 1 109 ? 8.824 -9.425 4.115 1.00 95.69 109 ASN A CA 1
ATOM 872 C C . ASN A 1 109 ? 9.535 -8.674 5.250 1.00 95.69 109 ASN A C 1
ATOM 874 O O . ASN A 1 109 ? 9.305 -8.974 6.414 1.00 95.69 109 ASN A O 1
ATOM 878 N N . ARG A 1 110 ? 10.363 -7.676 4.924 1.00 94.94 110 ARG A N 1
ATOM 879 C CA . ARG A 1 110 ? 11.058 -6.841 5.917 1.00 94.94 110 ARG A CA 1
ATOM 880 C C . ARG A 1 110 ? 10.099 -6.046 6.791 1.00 94.94 110 ARG A C 1
ATOM 882 O O . ARG A 1 110 ? 10.269 -6.026 8.005 1.00 94.94 110 ARG A O 1
ATOM 889 N N . GLN A 1 111 ? 9.060 -5.459 6.199 1.00 95.75 111 GLN A N 1
ATOM 890 C CA . GLN A 1 111 ? 8.006 -4.794 6.959 1.00 95.75 111 GLN A CA 1
ATOM 891 C C . GLN A 1 111 ? 7.384 -5.748 7.984 1.00 95.75 111 GLN A C 1
ATOM 893 O O . GLN A 1 111 ? 7.212 -5.362 9.135 1.00 95.75 111 GLN A O 1
ATOM 898 N N . LEU A 1 112 ? 7.035 -6.972 7.572 1.00 93.19 112 LEU A N 1
ATOM 899 C CA . LEU A 1 112 ? 6.429 -7.968 8.464 1.00 93.19 112 LEU A CA 1
ATOM 900 C C . LEU A 1 112 ? 7.373 -8.404 9.595 1.00 93.19 112 LEU A C 1
ATOM 902 O O . LEU A 1 112 ? 6.904 -8.843 10.638 1.00 93.19 112 LEU A O 1
ATOM 906 N N . LEU A 1 113 ? 8.685 -8.258 9.404 1.00 93.75 113 LEU A N 1
ATOM 907 C CA . LEU A 1 113 ? 9.712 -8.502 10.419 1.00 93.75 113 LEU A CA 1
ATOM 908 C C . LEU A 1 113 ? 9.990 -7.280 11.315 1.00 93.75 113 LEU A C 1
ATOM 910 O O . LEU A 1 113 ? 10.893 -7.334 12.145 1.00 93.75 113 LEU A O 1
ATOM 914 N N . GLY A 1 114 ? 9.245 -6.182 11.159 1.00 93.44 114 GLY A N 1
ATOM 915 C CA . GLY A 1 114 ? 9.416 -4.971 11.966 1.00 93.44 114 GLY A CA 1
ATOM 916 C C . GLY A 1 114 ? 10.417 -3.957 11.402 1.00 93.44 114 GLY A C 1
ATOM 917 O O . GLY A 1 114 ? 10.657 -2.917 12.010 1.00 93.44 114 GLY A O 1
ATOM 918 N N . GLU A 1 115 ? 11.005 -4.198 10.227 1.00 95.94 115 GLU A N 1
ATOM 919 C CA . GLU A 1 115 ? 11.966 -3.271 9.614 1.00 95.94 115 GLU A CA 1
ATOM 920 C C . GLU A 1 115 ? 11.258 -2.132 8.848 1.00 95.94 115 GLU A C 1
ATOM 922 O O . GLU A 1 115 ? 11.409 -1.959 7.633 1.00 95.94 115 GLU A O 1
ATOM 927 N N . TRP A 1 116 ? 10.436 -1.339 9.533 1.00 96.31 116 TRP A N 1
ATOM 928 C CA . TRP A 1 116 ? 9.541 -0.374 8.882 1.00 96.31 116 TRP A CA 1
ATOM 929 C C . TRP A 1 116 ? 10.288 0.761 8.174 1.00 96.31 116 TRP A C 1
ATOM 931 O O . TRP A 1 116 ? 9.987 1.075 7.023 1.00 96.31 116 TRP A O 1
ATOM 941 N N . LYS A 1 117 ? 11.325 1.329 8.800 1.00 94.62 117 LYS A N 1
ATOM 942 C CA . LYS A 1 117 ? 12.088 2.469 8.252 1.00 94.62 117 LYS A CA 1
ATOM 943 C C . LYS A 1 117 ? 12.778 2.144 6.919 1.00 94.62 117 LYS A C 1
ATOM 945 O O . LYS A 1 117 ? 12.737 2.928 5.963 1.00 94.62 117 LYS A O 1
ATOM 950 N N . THR A 1 118 ? 13.406 0.971 6.829 1.00 94.94 118 THR A N 1
ATOM 951 C CA . THR A 1 118 ? 14.042 0.493 5.588 1.00 94.94 118 THR A CA 1
ATOM 952 C C . THR A 1 118 ? 12.992 0.144 4.530 1.00 94.94 118 THR A C 1
ATOM 954 O O . THR A 1 118 ? 13.203 0.399 3.337 1.00 94.94 118 THR A O 1
ATOM 957 N N . SER A 1 119 ? 11.839 -0.374 4.963 1.00 96.56 119 SER A N 1
ATOM 958 C CA . SER A 1 119 ? 10.706 -0.705 4.098 1.00 96.56 119 SER A CA 1
ATOM 959 C C . SER A 1 119 ? 10.078 0.544 3.478 1.00 96.56 119 SER A C 1
ATOM 961 O O . SER A 1 119 ? 9.939 0.577 2.259 1.00 96.56 119 SER A O 1
ATOM 963 N N . VAL A 1 120 ? 9.826 1.618 4.244 1.00 95.94 120 VAL A N 1
ATOM 964 C CA . VAL A 1 120 ? 9.340 2.911 3.704 1.00 95.94 120 VAL A CA 1
ATOM 965 C C . VAL A 1 120 ? 10.248 3.402 2.584 1.00 95.94 120 VAL A C 1
ATOM 967 O O . VAL A 1 120 ? 9.785 3.683 1.481 1.00 95.94 120 VAL A O 1
ATOM 970 N N . THR A 1 121 ? 11.560 3.437 2.824 1.00 95.75 121 THR A N 1
ATOM 971 C CA . THR A 1 121 ? 12.533 3.892 1.815 1.00 95.75 121 THR A CA 1
ATOM 972 C C . THR A 1 121 ? 12.465 3.049 0.537 1.00 95.75 121 THR A C 1
ATOM 974 O O . THR A 1 121 ? 12.644 3.555 -0.572 1.00 95.75 121 THR A O 1
ATOM 977 N N . THR A 1 122 ? 12.216 1.748 0.677 1.00 96.50 122 THR A N 1
ATOM 978 C CA . THR A 1 122 ? 12.117 0.828 -0.460 1.00 96.50 122 THR A CA 1
ATOM 979 C C . THR A 1 122 ? 10.791 0.987 -1.199 1.00 96.50 122 THR A C 1
ATOM 981 O O . THR A 1 122 ? 10.802 1.057 -2.427 1.00 96.50 122 THR A O 1
ATOM 984 N N . PHE A 1 123 ? 9.674 1.130 -0.486 1.00 97.38 123 PHE A N 1
ATOM 985 C CA . PHE A 1 123 ? 8.368 1.414 -1.076 1.00 97.38 123 PHE A CA 1
ATOM 986 C C . PHE A 1 123 ? 8.356 2.746 -1.832 1.00 97.38 123 PHE A C 1
ATOM 988 O O . PHE A 1 123 ? 7.863 2.801 -2.955 1.00 97.38 123 PHE A O 1
ATOM 995 N N . LEU A 1 124 ? 8.997 3.792 -1.303 1.00 94.94 124 LEU A N 1
ATOM 996 C CA . LEU A 1 124 ? 9.162 5.061 -2.020 1.00 94.94 124 LEU A CA 1
ATOM 997 C C . LEU A 1 124 ? 9.924 4.885 -3.342 1.00 94.94 124 LEU A C 1
ATOM 999 O O . LEU A 1 124 ? 9.515 5.432 -4.363 1.00 94.94 124 LEU A O 1
ATOM 1003 N N . LYS A 1 125 ? 10.984 4.067 -3.369 1.00 94.94 125 LYS A N 1
ATOM 1004 C CA . LYS A 1 125 ? 11.696 3.745 -4.620 1.00 94.94 125 LYS A CA 1
ATOM 1005 C C . LYS A 1 125 ? 10.813 2.984 -5.607 1.00 94.94 125 LYS A C 1
ATOM 1007 O O . LYS A 1 125 ? 10.853 3.283 -6.793 1.00 94.94 125 LYS A O 1
ATOM 1012 N N . ILE A 1 126 ? 10.011 2.036 -5.124 1.00 96.38 126 ILE A N 1
ATOM 1013 C CA . ILE A 1 126 ? 9.074 1.280 -5.964 1.00 96.38 126 ILE A CA 1
ATOM 1014 C C . ILE A 1 126 ? 8.027 2.214 -6.577 1.00 96.38 126 ILE A C 1
ATOM 1016 O O . ILE A 1 126 ? 7.790 2.136 -7.779 1.00 96.38 126 ILE A O 1
ATOM 1020 N N . ARG A 1 127 ? 7.491 3.166 -5.801 1.00 94.31 127 ARG A N 1
ATOM 1021 C CA . ARG A 1 127 ? 6.596 4.218 -6.316 1.00 94.31 127 ARG A CA 1
ATOM 1022 C C . ARG A 1 127 ? 7.242 5.024 -7.443 1.00 94.31 127 ARG A C 1
ATOM 1024 O O . ARG A 1 127 ? 6.590 5.306 -8.441 1.00 94.31 127 ARG A O 1
ATOM 1031 N N . MET A 1 128 ? 8.525 5.369 -7.313 1.00 92.56 128 MET A N 1
ATOM 1032 C CA . MET A 1 128 ? 9.256 6.096 -8.360 1.00 92.56 128 MET A CA 1
ATOM 1033 C C . MET A 1 128 ? 9.440 5.283 -9.648 1.00 92.56 128 MET A C 1
ATOM 1035 O O . MET A 1 128 ? 9.641 5.875 -10.705 1.00 92.56 128 MET A O 1
ATOM 1039 N N . TRP A 1 129 ? 9.361 3.951 -9.581 1.00 94.25 129 TRP A N 1
ATOM 1040 C CA . TRP A 1 129 ? 9.493 3.077 -10.749 1.00 94.25 129 TRP A CA 1
ATOM 1041 C C . TRP A 1 129 ? 8.197 2.864 -11.528 1.00 94.25 129 TRP A C 1
ATOM 1043 O O . TRP A 1 129 ? 8.231 2.162 -12.535 1.00 94.25 129 TRP A O 1
ATOM 1053 N N . ARG A 1 130 ? 7.087 3.493 -11.108 1.00 93.12 130 ARG A N 1
ATOM 1054 C CA . ARG A 1 130 ? 5.776 3.386 -11.768 1.00 93.12 130 ARG A CA 1
ATOM 1055 C C . ARG A 1 130 ? 5.867 3.580 -13.282 1.00 93.12 130 ARG A C 1
ATOM 1057 O O . ARG A 1 130 ? 5.362 2.764 -14.046 1.00 93.12 130 ARG A O 1
ATOM 1064 N N . ASP A 1 131 ? 6.515 4.668 -13.695 1.00 91.44 131 ASP A N 1
ATOM 1065 C CA . ASP A 1 131 ? 6.579 5.078 -15.100 1.00 91.44 131 ASP A CA 1
ATOM 1066 C C . ASP A 1 131 ? 7.955 4.829 -15.729 1.00 91.44 131 ASP A C 1
ATOM 1068 O O . ASP A 1 131 ? 8.056 4.650 -16.942 1.00 91.44 131 ASP A O 1
ATOM 1072 N N . VAL A 1 132 ? 9.014 4.787 -14.913 1.00 92.12 132 VAL A N 1
ATOM 1073 C CA . VAL A 1 132 ? 10.391 4.554 -15.365 1.00 92.12 132 VAL A CA 1
ATOM 1074 C C . VAL A 1 132 ? 11.067 3.519 -14.467 1.00 92.12 132 VAL A C 1
ATOM 1076 O O . VAL A 1 132 ? 11.441 3.841 -13.336 1.00 92.12 132 VAL A O 1
ATOM 1079 N N . PRO A 1 133 ? 11.275 2.283 -14.952 1.00 92.31 133 PRO A N 1
ATOM 1080 C CA . PRO A 1 133 ? 12.010 1.268 -14.212 1.00 92.31 133 PRO A CA 1
ATOM 1081 C C . PRO A 1 133 ? 13.460 1.691 -13.942 1.00 92.31 133 PRO A C 1
ATOM 1083 O O . PRO A 1 133 ? 13.969 2.618 -14.574 1.00 92.31 133 PRO A O 1
ATOM 1086 N N . PRO A 1 134 ? 14.182 0.977 -13.060 1.00 92.81 134 PRO A N 1
ATOM 1087 C CA . PRO A 1 134 ? 15.611 1.195 -12.887 1.00 92.81 134 PRO A CA 1
ATOM 1088 C C . PRO A 1 134 ? 16.352 1.114 -14.227 1.00 92.81 134 PRO A C 1
ATOM 1090 O O . PRO A 1 134 ? 16.227 0.122 -14.950 1.00 92.81 134 PRO A O 1
ATOM 1093 N N . LEU A 1 135 ? 17.124 2.158 -14.524 1.00 91.06 135 LEU A N 1
ATOM 1094 C CA . LEU A 1 135 ? 17.939 2.272 -15.728 1.00 91.06 135 LEU A CA 1
ATOM 1095 C C . LEU A 1 135 ? 19.394 1.851 -15.453 1.00 91.06 135 LEU A C 1
ATOM 1097 O O . LEU A 1 135 ? 19.838 1.877 -14.296 1.00 91.06 135 LEU A O 1
ATOM 1101 N N . PRO A 1 136 ? 20.166 1.492 -16.495 1.00 87.56 136 PRO A N 1
ATOM 1102 C CA . PRO A 1 136 ? 21.607 1.293 -16.384 1.00 87.56 136 PRO A CA 1
ATOM 1103 C C . PRO A 1 136 ? 22.298 2.559 -15.870 1.00 87.56 136 PRO A C 1
ATOM 1105 O O . PRO A 1 136 ? 21.895 3.668 -16.209 1.00 87.56 136 PRO A O 1
ATOM 1108 N N . LYS A 1 137 ? 23.379 2.406 -15.095 1.00 85.56 137 LYS A N 1
ATOM 1109 C CA . LYS A 1 137 ? 24.095 3.530 -14.453 1.00 85.56 137 LYS A CA 1
ATOM 1110 C C . LYS A 1 137 ? 24.615 4.587 -15.436 1.00 85.56 137 LYS A C 1
ATOM 1112 O O . LYS A 1 137 ? 24.896 5.706 -15.029 1.00 85.56 137 LYS A O 1
ATOM 1117 N N . GLN A 1 138 ? 24.800 4.205 -16.696 1.00 82.88 138 GLN A N 1
ATOM 1118 C CA . GLN A 1 138 ? 25.279 5.066 -17.772 1.00 82.88 138 GLN A CA 1
ATOM 1119 C C . GLN A 1 138 ? 24.193 6.017 -18.286 1.00 82.88 138 GLN A C 1
ATOM 1121 O O . GLN A 1 138 ? 24.512 7.033 -18.896 1.00 82.88 138 GLN A O 1
ATOM 1126 N N . ILE A 1 139 ? 22.920 5.689 -18.055 1.00 80.19 139 ILE A N 1
ATOM 1127 C CA . ILE A 1 139 ? 21.788 6.515 -18.456 1.00 80.19 139 ILE A CA 1
ATOM 1128 C C . ILE A 1 139 ? 21.464 7.447 -17.294 1.00 80.19 139 ILE A C 1
ATOM 1130 O O . ILE A 1 139 ? 21.239 7.006 -16.167 1.00 80.19 139 ILE A O 1
ATOM 1134 N N . GLY A 1 140 ? 21.496 8.748 -17.579 1.00 77.50 140 GLY A N 1
ATOM 1135 C CA . GLY A 1 140 ? 21.179 9.788 -16.610 1.00 77.50 140 GLY A CA 1
ATOM 1136 C C . GLY A 1 140 ? 19.707 9.791 -16.192 1.00 77.50 140 GLY A C 1
ATOM 1137 O O . GLY A 1 140 ? 18.919 8.901 -16.509 1.00 77.50 140 GLY A O 1
ATOM 1138 N N . PHE A 1 141 ? 19.329 10.831 -15.456 1.00 79.06 141 PHE A N 1
ATOM 1139 C CA . PHE A 1 141 ? 17.952 11.023 -15.021 1.00 79.06 141 PHE A CA 1
ATOM 1140 C C . PHE A 1 141 ? 17.023 11.294 -16.214 1.00 79.06 141 PHE A C 1
ATOM 1142 O O . PHE A 1 141 ? 17.289 12.191 -17.008 1.00 79.06 141 PHE A O 1
ATOM 1149 N N . VAL A 1 142 ? 15.914 10.554 -16.295 1.00 82.44 142 VAL A N 1
ATOM 1150 C CA . VAL A 1 142 ? 14.852 10.781 -17.287 1.00 82.44 142 VAL A CA 1
ATOM 1151 C C . VAL A 1 142 ? 13.899 11.850 -16.764 1.00 82.44 142 VAL A C 1
ATOM 1153 O O . VAL A 1 142 ? 13.246 11.672 -15.727 1.00 82.44 142 VAL A O 1
ATOM 1156 N N . GLY A 1 143 ? 13.809 12.969 -17.484 1.00 83.38 143 GLY A N 1
ATOM 1157 C CA . GLY A 1 143 ? 12.961 14.094 -17.099 1.00 83.38 143 GLY A CA 1
ATOM 1158 C C . GLY A 1 143 ? 11.473 13.740 -17.159 1.00 83.38 143 GLY A C 1
ATOM 1159 O O . GLY A 1 143 ? 11.064 12.899 -17.952 1.00 83.38 143 GLY A O 1
ATOM 1160 N N . ARG A 1 144 ? 10.620 14.421 -16.375 1.00 82.56 144 ARG A N 1
ATOM 1161 C CA . ARG A 1 144 ? 9.160 14.149 -16.324 1.00 82.56 144 ARG A CA 1
ATOM 1162 C C . ARG A 1 144 ? 8.484 14.092 -17.702 1.00 82.56 144 ARG A C 1
ATOM 1164 O O . ARG A 1 144 ? 7.587 13.285 -17.902 1.00 82.56 144 ARG A O 1
ATOM 1171 N N . ARG A 1 145 ? 8.924 14.929 -18.650 1.00 81.88 145 ARG A N 1
ATOM 1172 C CA . ARG A 1 145 ? 8.390 14.964 -20.025 1.00 81.88 145 ARG A CA 1
ATOM 1173 C C . ARG A 1 145 ? 8.693 13.685 -20.814 1.00 81.88 145 ARG A C 1
ATOM 1175 O O . ARG A 1 145 ? 7.905 13.296 -21.665 1.00 81.88 145 ARG A O 1
ATOM 1182 N N . GLU A 1 146 ? 9.808 13.032 -20.511 1.00 85.25 146 GLU A N 1
ATOM 1183 C CA . GLU A 1 146 ? 10.295 11.835 -21.201 1.00 85.25 146 GLU A CA 1
ATOM 1184 C C . GLU A 1 146 ? 9.769 10.543 -20.559 1.00 85.25 146 GLU A C 1
ATOM 1186 O O . GLU A 1 146 ? 9.715 9.509 -21.220 1.00 85.25 146 GLU A O 1
ATOM 1191 N N . GLN A 1 147 ? 9.319 10.590 -19.298 1.00 88.44 147 GLN A N 1
ATOM 1192 C CA . GLN A 1 147 ? 8.801 9.416 -18.580 1.00 88.44 147 GLN A CA 1
ATOM 1193 C C . GLN A 1 147 ? 7.611 8.778 -19.301 1.00 88.44 147 GLN A C 1
ATOM 1195 O O . GLN A 1 147 ? 7.549 7.558 -19.422 1.00 88.44 147 GLN A O 1
ATOM 1200 N N . ALA A 1 148 ? 6.699 9.591 -19.845 1.00 87.38 148 ALA A N 1
ATOM 1201 C CA . ALA A 1 148 ? 5.561 9.093 -20.615 1.00 87.38 148 ALA A CA 1
ATOM 1202 C C . ALA A 1 148 ? 6.003 8.341 -21.883 1.00 87.38 148 ALA A C 1
ATOM 1204 O O . ALA A 1 148 ? 5.429 7.304 -22.216 1.00 87.38 148 ALA A O 1
ATOM 1205 N N . ALA A 1 149 ? 7.055 8.822 -22.556 1.00 87.12 149 ALA A N 1
ATOM 1206 C CA . ALA A 1 149 ? 7.623 8.158 -23.725 1.00 87.12 149 ALA A CA 1
ATOM 1207 C C . ALA A 1 149 ? 8.307 6.838 -23.337 1.00 87.12 149 ALA A C 1
ATOM 1209 O O . ALA A 1 149 ? 8.048 5.809 -23.957 1.00 87.12 149 ALA A O 1
ATOM 1210 N N . VAL A 1 150 ? 9.106 6.834 -22.262 1.00 87.94 150 VAL A N 1
ATOM 1211 C CA . VAL A 1 150 ? 9.719 5.608 -21.717 1.00 87.94 150 VAL A CA 1
ATOM 1212 C C . VAL A 1 150 ? 8.656 4.577 -21.357 1.00 87.94 150 VAL A C 1
ATOM 1214 O O . VAL A 1 150 ? 8.767 3.413 -21.741 1.00 87.94 150 VAL A O 1
ATOM 1217 N N . LYS A 1 151 ? 7.580 5.013 -20.702 1.00 90.62 151 LYS A N 1
ATOM 1218 C CA . LYS A 1 151 ? 6.443 4.164 -20.364 1.00 90.62 151 LYS A CA 1
ATOM 1219 C C . LYS A 1 151 ? 5.758 3.578 -21.591 1.00 90.62 151 LYS A C 1
ATOM 1221 O O . LYS A 1 151 ? 5.425 2.395 -21.582 1.00 90.62 151 LYS A O 1
ATOM 1226 N N . ALA A 1 152 ? 5.566 4.370 -22.642 1.00 89.44 152 ALA A N 1
ATOM 1227 C CA . ALA A 1 152 ? 4.959 3.913 -23.889 1.00 89.44 152 ALA A CA 1
ATOM 1228 C C . ALA A 1 152 ? 5.815 2.864 -24.623 1.00 89.44 152 ALA A C 1
ATOM 1230 O O . ALA A 1 152 ? 5.258 1.974 -25.259 1.00 89.44 152 ALA A O 1
ATOM 1231 N N . MET A 1 153 ? 7.145 2.925 -24.487 1.00 90.12 153 MET A N 1
ATOM 1232 C CA . MET A 1 153 ? 8.077 1.946 -25.066 1.00 90.12 153 MET A CA 1
ATOM 1233 C C . MET A 1 153 ? 8.101 0.600 -24.320 1.00 90.12 153 MET A C 1
ATOM 1235 O O . MET A 1 153 ? 8.642 -0.380 -24.833 1.00 90.12 153 MET A O 1
ATOM 1239 N N . MET A 1 154 ? 7.538 0.522 -23.110 1.00 91.31 154 MET A N 1
ATOM 1240 C CA . MET A 1 154 ? 7.513 -0.716 -22.334 1.00 91.31 154 MET A CA 1
ATOM 1241 C C . MET A 1 154 ? 6.383 -1.661 -22.775 1.00 91.31 154 MET A C 1
ATOM 1243 O O . MET A 1 154 ? 5.250 -1.217 -22.983 1.00 91.31 154 MET A O 1
ATOM 1247 N N . PRO A 1 155 ? 6.622 -2.988 -22.795 1.00 92.62 155 PRO A N 1
ATOM 1248 C CA . PRO A 1 155 ? 5.562 -3.974 -22.964 1.00 92.62 155 PRO A CA 1
ATOM 1249 C C . PRO A 1 155 ? 4.468 -3.824 -21.900 1.00 92.62 155 PRO A C 1
ATOM 1251 O O . PRO A 1 155 ? 4.764 -3.588 -20.725 1.00 92.62 155 PRO A O 1
ATOM 1254 N N . THR A 1 156 ? 3.210 -4.064 -22.280 1.00 92.38 156 THR A N 1
ATOM 1255 C CA . THR A 1 156 ? 2.037 -3.938 -21.393 1.00 92.38 156 THR A CA 1
ATOM 1256 C C . THR A 1 156 ? 2.204 -4.692 -20.076 1.00 92.38 156 THR A C 1
ATOM 1258 O O . THR A 1 156 ? 1.923 -4.143 -19.017 1.00 92.38 156 THR A O 1
ATOM 1261 N N . ARG A 1 157 ? 2.738 -5.922 -20.114 1.00 91.69 157 ARG A N 1
ATOM 1262 C CA . ARG A 1 157 ? 3.001 -6.718 -18.902 1.00 91.69 157 ARG A CA 1
ATOM 1263 C C . ARG A 1 157 ? 3.894 -5.975 -17.906 1.00 91.69 157 ARG A C 1
ATOM 1265 O O . ARG A 1 157 ? 3.610 -5.988 -16.716 1.00 91.69 157 ARG A O 1
ATOM 1272 N N . VAL A 1 158 ? 4.969 -5.355 -18.388 1.00 93.31 158 VAL A N 1
ATOM 1273 C CA . VAL A 1 158 ? 5.950 -4.669 -17.538 1.00 93.31 158 VAL A CA 1
ATOM 1274 C C . VAL A 1 158 ? 5.357 -3.388 -16.966 1.00 93.31 158 VAL A C 1
ATOM 1276 O O . VAL A 1 158 ? 5.522 -3.131 -15.779 1.00 93.31 158 VAL A O 1
ATOM 1279 N N . ARG A 1 159 ? 4.590 -2.643 -17.770 1.00 93.38 159 ARG A N 1
ATOM 1280 C CA . ARG A 1 159 ? 3.837 -1.474 -17.293 1.00 93.38 159 ARG A CA 1
ATOM 1281 C C . ARG A 1 159 ? 2.904 -1.840 -16.140 1.00 93.38 159 ARG A C 1
ATOM 1283 O O . ARG A 1 159 ? 2.975 -1.203 -15.100 1.00 93.38 159 ARG A O 1
ATOM 1290 N N . LEU A 1 160 ? 2.112 -2.903 -16.301 1.00 91.69 160 LEU A N 1
ATOM 1291 C CA . LEU A 1 160 ? 1.176 -3.354 -15.268 1.00 91.69 160 LEU A CA 1
ATOM 1292 C C . LEU A 1 160 ? 1.894 -3.782 -13.980 1.00 91.69 160 LEU A C 1
ATOM 1294 O O . LEU A 1 160 ? 1.482 -3.371 -12.905 1.00 91.69 160 LEU A O 1
ATOM 1298 N N . VAL A 1 161 ? 3.001 -4.534 -14.077 1.00 94.19 161 VAL A N 1
ATOM 1299 C CA . VAL A 1 161 ? 3.819 -4.917 -12.904 1.00 94.19 161 VAL A CA 1
ATOM 1300 C C . VAL A 1 161 ? 4.260 -3.688 -12.107 1.00 94.19 161 VAL A C 1
ATOM 1302 O O . VAL A 1 161 ? 4.191 -3.695 -10.880 1.00 94.19 161 VAL A O 1
ATOM 1305 N N . HIS A 1 162 ? 4.754 -2.649 -12.786 1.00 94.88 162 HIS A N 1
ATOM 1306 C CA . HIS A 1 162 ? 5.256 -1.444 -12.121 1.00 94.88 162 HIS A CA 1
ATOM 1307 C C . HIS A 1 162 ? 4.136 -0.538 -11.610 1.00 94.88 162 HIS A C 1
ATOM 1309 O O . HIS A 1 162 ? 4.290 0.038 -10.537 1.00 94.88 162 HIS A O 1
ATOM 1315 N N . GLU A 1 163 ? 3.017 -0.435 -12.329 1.00 92.56 163 GLU A N 1
ATOM 1316 C CA . GLU A 1 163 ? 1.831 0.305 -11.885 1.00 92.56 163 GLU A CA 1
ATOM 1317 C C . GLU A 1 163 ? 1.243 -0.299 -10.608 1.00 92.56 163 GLU A C 1
ATOM 1319 O O . GLU A 1 163 ? 1.124 0.407 -9.609 1.00 92.56 163 GLU A O 1
ATOM 1324 N N . GLU A 1 164 ? 0.986 -1.609 -10.601 1.00 92.62 164 GLU A N 1
ATOM 1325 C CA . GLU A 1 164 ? 0.456 -2.314 -9.429 1.00 92.62 164 GLU A CA 1
ATOM 1326 C C . GLU A 1 164 ? 1.426 -2.256 -8.251 1.00 92.62 164 GLU A C 1
ATOM 1328 O O . GLU A 1 164 ? 1.032 -1.924 -7.138 1.00 92.62 164 GLU A O 1
ATOM 1333 N N . ALA A 1 165 ? 2.720 -2.499 -8.489 1.00 95.06 165 ALA A N 1
ATOM 1334 C CA . ALA A 1 165 ? 3.717 -2.423 -7.427 1.00 95.06 165 ALA A CA 1
ATOM 1335 C C . ALA A 1 165 ? 3.840 -1.015 -6.835 1.00 95.06 165 ALA A C 1
ATOM 1337 O O . ALA A 1 165 ? 4.082 -0.879 -5.638 1.00 95.06 165 ALA A O 1
ATOM 1338 N N . ALA A 1 166 ? 3.703 0.034 -7.650 1.00 94.56 166 ALA A N 1
ATOM 1339 C CA . ALA A 1 166 ? 3.732 1.411 -7.174 1.00 94.56 166 ALA A CA 1
ATOM 1340 C C . ALA A 1 166 ? 2.484 1.768 -6.356 1.00 94.56 166 ALA A C 1
ATOM 1342 O O . ALA A 1 166 ? 2.598 2.494 -5.363 1.00 94.56 166 ALA A O 1
ATOM 1343 N N . ASP A 1 167 ? 1.315 1.265 -6.750 1.00 92.81 167 ASP A N 1
ATOM 1344 C CA . ASP A 1 167 ? 0.071 1.489 -6.017 1.00 92.81 167 ASP A CA 1
ATOM 1345 C C . ASP A 1 167 ? 0.066 0.709 -4.689 1.00 92.81 167 ASP A C 1
ATOM 1347 O O . ASP A 1 167 ? -0.134 1.327 -3.639 1.00 92.81 167 ASP A O 1
ATOM 1351 N N . ASP A 1 168 ? 0.464 -0.568 -4.684 1.00 94.31 168 ASP A N 1
ATOM 1352 C CA . ASP A 1 168 ? 0.696 -1.358 -3.464 1.00 94.31 168 ASP A CA 1
ATOM 1353 C C . ASP A 1 168 ? 1.704 -0.691 -2.525 1.00 94.31 168 ASP A C 1
ATOM 1355 O O . ASP A 1 168 ? 1.471 -0.545 -1.322 1.00 94.31 168 ASP A O 1
ATOM 1359 N N . ALA A 1 169 ? 2.847 -0.266 -3.069 1.00 96.00 169 ALA A N 1
ATOM 1360 C CA . ALA A 1 169 ? 3.905 0.350 -2.285 1.00 96.00 169 ALA A CA 1
ATOM 1361 C C . ALA A 1 169 ? 3.441 1.641 -1.605 1.00 96.00 169 ALA A C 1
ATOM 1363 O O . ALA A 1 169 ? 3.942 1.975 -0.534 1.00 96.00 169 ALA A O 1
ATOM 1364 N N . ALA A 1 170 ? 2.496 2.377 -2.190 1.00 95.56 170 ALA A N 1
ATOM 1365 C CA . ALA A 1 170 ? 1.973 3.571 -1.547 1.00 95.56 170 ALA A CA 1
ATOM 1366 C C . ALA A 1 170 ? 1.102 3.254 -0.329 1.00 95.56 170 ALA A C 1
ATOM 1368 O O . ALA A 1 170 ? 1.289 3.884 0.711 1.00 95.56 170 ALA A O 1
ATOM 1369 N N . PHE A 1 171 ? 0.226 2.252 -0.430 1.00 96.44 171 PHE A N 1
ATOM 1370 C CA . PHE A 1 171 ? -0.543 1.772 0.716 1.00 96.44 171 PHE A CA 1
ATOM 1371 C C . PHE A 1 171 ? 0.384 1.244 1.823 1.00 96.44 171 PHE A C 1
ATOM 1373 O O . PHE A 1 171 ? 0.302 1.670 2.976 1.00 96.44 171 PHE A O 1
ATOM 1380 N N . TRP A 1 172 ? 1.340 0.376 1.477 1.00 97.19 172 TRP A N 1
ATOM 1381 C CA . TRP A 1 172 ? 2.241 -0.215 2.471 1.00 97.19 172 TRP A CA 1
ATOM 1382 C C . TRP A 1 172 ? 3.232 0.781 3.078 1.00 97.19 172 TRP A C 1
ATOM 1384 O O . TRP A 1 172 ? 3.603 0.626 4.241 1.00 97.19 172 TRP A O 1
ATOM 1394 N N . ALA A 1 173 ? 3.624 1.829 2.348 1.00 97.25 173 ALA A N 1
ATOM 1395 C CA . ALA A 1 173 ? 4.394 2.929 2.921 1.00 97.25 173 ALA A CA 1
ATOM 1396 C C . ALA A 1 173 ? 3.612 3.651 4.028 1.00 97.25 173 ALA A C 1
ATOM 1398 O O . ALA A 1 173 ? 4.196 3.905 5.080 1.00 97.25 173 ALA A O 1
ATOM 1399 N N . ALA A 1 174 ? 2.315 3.912 3.825 1.00 97.25 174 ALA A N 1
ATOM 1400 C CA . ALA A 1 174 ? 1.456 4.527 4.838 1.00 97.25 174 ALA A CA 1
ATOM 1401 C C . ALA A 1 174 ? 1.345 3.643 6.089 1.00 97.25 174 ALA A C 1
ATOM 1403 O O . ALA A 1 174 ? 1.546 4.116 7.204 1.00 97.25 174 ALA A O 1
ATOM 1404 N N . VAL A 1 175 ? 1.144 2.332 5.912 1.00 97.31 175 VAL A N 1
ATOM 1405 C CA . VAL A 1 175 ? 1.149 1.377 7.035 1.00 97.31 175 VAL A CA 1
ATOM 1406 C C . VAL A 1 175 ? 2.482 1.418 7.784 1.00 97.31 175 VAL A C 1
ATOM 1408 O O . VAL A 1 175 ? 2.500 1.516 9.002 1.00 97.31 175 VAL A O 1
ATOM 1411 N N . CYS A 1 176 ? 3.620 1.403 7.086 1.00 97.44 176 CYS A N 1
ATOM 1412 C CA . CYS A 1 176 ? 4.915 1.503 7.757 1.00 97.44 176 CYS A CA 1
ATOM 1413 C C . CYS A 1 176 ? 5.138 2.841 8.476 1.00 97.44 176 CYS A C 1
ATOM 1415 O O . CYS A 1 176 ? 5.892 2.864 9.446 1.00 97.44 176 CYS A O 1
ATOM 1417 N N . GLN A 1 177 ? 4.571 3.949 7.992 1.00 95.94 177 GLN A N 1
ATOM 1418 C CA . GLN A 1 177 ? 4.619 5.239 8.690 1.00 95.94 177 GLN A CA 1
ATOM 1419 C C . GLN A 1 177 ? 3.819 5.175 9.992 1.00 95.94 177 GLN A C 1
ATOM 1421 O O . GLN A 1 177 ? 4.335 5.573 11.033 1.00 95.94 177 GLN A O 1
ATOM 1426 N N . TYR A 1 178 ? 2.626 4.579 9.953 1.00 97.44 178 TYR A N 1
ATOM 1427 C CA . TYR A 1 178 ? 1.815 4.358 11.147 1.00 97.44 178 TYR A CA 1
ATOM 1428 C C . TYR A 1 178 ? 2.556 3.518 12.197 1.00 97.44 178 TYR A C 1
ATOM 1430 O O . TYR A 1 178 ? 2.670 3.936 13.343 1.00 97.44 178 TYR A O 1
ATOM 1438 N N . GLU A 1 179 ? 3.157 2.393 11.795 1.00 95.88 179 GLU A N 1
ATOM 1439 C CA . GLU A 1 179 ? 3.934 1.523 12.701 1.00 95.88 179 GLU A CA 1
ATOM 1440 C C . GLU A 1 179 ? 5.170 2.222 13.304 1.00 95.88 179 GLU A C 1
ATOM 1442 O O . GLU A 1 179 ? 5.690 1.811 14.337 1.00 95.88 179 GLU A O 1
ATOM 1447 N N . GLN A 1 180 ? 5.651 3.302 12.679 1.00 94.56 180 GLN A N 1
ATOM 1448 C CA . GLN A 1 180 ? 6.723 4.146 13.222 1.00 94.56 180 GLN A CA 1
ATOM 1449 C C . GLN A 1 180 ? 6.218 5.217 14.203 1.00 94.56 180 GLN A C 1
ATOM 1451 O O . GLN A 1 180 ? 7.033 5.963 14.739 1.00 94.56 180 GLN A O 1
ATOM 1456 N N . GLY A 1 181 ? 4.908 5.295 14.449 1.00 94.62 181 GLY A N 1
ATOM 1457 C CA . GLY A 1 181 ? 4.270 6.317 15.280 1.00 94.62 181 GLY A CA 1
ATOM 1458 C C . GLY A 1 181 ? 3.914 7.604 14.530 1.00 94.62 181 GLY A C 1
ATOM 1459 O O . GLY A 1 181 ? 3.410 8.545 15.137 1.00 94.62 181 GLY A O 1
ATOM 1460 N N . GLU A 1 182 ? 4.124 7.659 13.212 1.00 95.88 182 GLU A N 1
ATOM 1461 C CA . GLU A 1 182 ? 3.842 8.835 12.378 1.00 95.88 182 GLU A CA 1
ATOM 1462 C C . GLU A 1 182 ? 2.376 8.830 11.906 1.00 95.88 182 GLU A C 1
ATOM 1464 O O . GLU A 1 182 ? 2.082 8.770 10.708 1.00 95.88 182 GLU A O 1
ATOM 1469 N N . VAL A 1 183 ? 1.439 8.843 12.861 1.00 96.25 183 VAL A N 1
ATOM 1470 C CA . VAL A 1 183 ? 0.002 8.592 12.623 1.00 96.25 183 VAL A CA 1
ATOM 1471 C C . VAL A 1 183 ? -0.625 9.610 11.662 1.00 96.25 183 VAL A C 1
ATOM 1473 O O . VAL A 1 183 ? -1.364 9.229 10.754 1.00 96.25 183 VAL A O 1
ATOM 1476 N N . GLU A 1 184 ? -0.312 10.900 11.818 1.00 94.75 184 GLU A N 1
ATOM 1477 C CA . GLU A 1 184 ? -0.836 11.965 10.948 1.00 94.75 184 GLU A CA 1
ATOM 1478 C C . GLU A 1 184 ? -0.349 11.810 9.504 1.00 94.75 184 GLU A C 1
ATOM 1480 O O . GLU A 1 184 ? -1.161 11.737 8.580 1.00 94.75 184 GLU A O 1
ATOM 1485 N N . SER A 1 185 ? 0.964 11.631 9.321 1.00 95.12 185 SER A N 1
ATOM 1486 C CA . SER A 1 185 ? 1.562 11.402 8.000 1.00 95.12 185 SER A CA 1
ATOM 1487 C C . SER A 1 185 ? 0.997 10.152 7.320 1.00 95.12 185 SER A C 1
ATOM 1489 O O . SER A 1 185 ? 0.779 10.148 6.109 1.00 95.12 185 SER A O 1
ATOM 1491 N N . ALA A 1 186 ? 0.742 9.089 8.088 1.00 96.19 186 ALA A N 1
ATOM 1492 C CA . ALA A 1 186 ? 0.159 7.858 7.572 1.00 96.19 186 ALA A CA 1
ATOM 1493 C C . ALA A 1 186 ? -1.284 8.062 7.079 1.00 96.19 186 ALA A C 1
ATOM 1495 O O . ALA A 1 186 ? -1.644 7.597 5.994 1.00 96.19 186 ALA A O 1
ATOM 1496 N N . ALA A 1 187 ? -2.108 8.789 7.841 1.00 94.50 187 ALA A N 1
ATOM 1497 C CA . ALA A 1 187 ? -3.485 9.096 7.456 1.00 94.50 187 ALA A CA 1
ATOM 1498 C C . ALA A 1 187 ? -3.554 9.969 6.191 1.00 94.50 187 ALA A C 1
ATOM 1500 O O . ALA A 1 187 ? -4.385 9.714 5.313 1.00 94.50 187 ALA A O 1
ATOM 1501 N N . ASP A 1 188 ? -2.656 10.948 6.067 1.00 94.69 188 ASP A N 1
ATOM 1502 C CA . ASP A 1 188 ? -2.533 11.795 4.875 1.00 94.69 188 ASP A CA 1
ATOM 1503 C C . ASP A 1 188 ? -2.050 10.992 3.655 1.00 94.69 188 ASP A C 1
ATOM 1505 O O . ASP A 1 188 ? -2.566 11.154 2.547 1.00 94.69 188 ASP A O 1
ATOM 1509 N N . ALA A 1 189 ? -1.117 10.055 3.846 1.00 94.38 189 ALA A N 1
ATOM 1510 C CA . ALA A 1 189 ? -0.646 9.180 2.774 1.00 94.38 189 ALA A CA 1
ATOM 1511 C C . ALA A 1 189 ? -1.754 8.251 2.236 1.00 94.38 189 ALA A C 1
ATOM 1513 O O . ALA A 1 189 ? -1.810 7.998 1.028 1.00 94.38 189 ALA A O 1
ATOM 1514 N N . LEU A 1 190 ? -2.665 7.769 3.094 1.00 94.44 190 LEU A N 1
ATOM 1515 C CA . LEU A 1 190 ? -3.849 7.018 2.648 1.00 94.44 190 LEU A CA 1
ATOM 1516 C C . LEU A 1 190 ? -4.856 7.900 1.906 1.00 94.44 190 LEU A C 1
ATOM 1518 O O . LEU A 1 190 ? -5.509 7.444 0.970 1.00 94.44 190 LEU A O 1
ATOM 1522 N N . GLU A 1 191 ? -4.976 9.169 2.283 1.00 92.25 191 GLU A N 1
ATOM 1523 C CA . GLU A 1 191 ? -5.794 10.135 1.552 1.00 92.25 191 GLU A CA 1
ATOM 1524 C C . GLU A 1 191 ? -5.250 10.392 0.143 1.00 92.25 191 GLU A C 1
ATOM 1526 O O . GLU A 1 191 ? -6.011 10.319 -0.821 1.00 92.25 191 GLU A O 1
ATOM 1531 N N . GLU A 1 192 ? -3.934 10.572 -0.005 1.00 91.81 192 GLU A N 1
ATOM 1532 C CA . GLU A 1 192 ? -3.269 10.656 -1.315 1.00 91.81 192 GLU A CA 1
ATOM 1533 C C . GLU A 1 192 ? -3.418 9.353 -2.126 1.00 91.81 192 GLU A C 1
ATOM 1535 O O . GLU A 1 192 ? -3.544 9.373 -3.353 1.00 91.81 192 GLU A O 1
ATOM 1540 N N . TYR A 1 193 ? -3.395 8.196 -1.458 1.00 92.00 193 TYR A N 1
ATOM 1541 C CA . TYR A 1 193 ? -3.653 6.905 -2.094 1.00 92.00 193 TYR A CA 1
ATOM 1542 C C . TYR A 1 193 ? -5.051 6.841 -2.709 1.00 92.00 193 TYR A C 1
ATOM 1544 O O . TYR A 1 193 ? -5.158 6.591 -3.907 1.00 92.00 193 TYR A O 1
ATOM 1552 N N . MET A 1 194 ? -6.087 7.167 -1.938 1.00 91.06 194 MET A N 1
ATOM 1553 C CA . MET A 1 194 ? -7.476 7.123 -2.407 1.00 91.06 194 MET A CA 1
ATOM 1554 C C . MET A 1 194 ? -7.819 8.233 -3.409 1.00 91.06 194 MET A C 1
ATOM 1556 O O . MET A 1 194 ? -8.670 8.039 -4.267 1.00 91.06 194 MET A O 1
ATOM 1560 N N . ALA A 1 195 ? -7.160 9.394 -3.335 1.00 90.56 195 ALA A N 1
ATOM 1561 C CA . ALA A 1 195 ? -7.401 10.501 -4.265 1.00 90.56 195 ALA A CA 1
ATOM 1562 C C . ALA A 1 195 ? -6.898 10.224 -5.694 1.00 90.56 195 ALA A C 1
ATOM 1564 O O . ALA A 1 195 ? -7.240 10.954 -6.628 1.00 90.56 195 ALA A O 1
ATOM 1565 N N . ARG A 1 196 ? -6.063 9.197 -5.890 1.00 84.75 196 ARG A N 1
ATOM 1566 C CA . ARG A 1 196 ? -5.598 8.805 -7.224 1.00 84.75 196 ARG A CA 1
ATOM 1567 C C . ARG A 1 196 ? -6.715 8.133 -8.014 1.00 84.75 196 ARG A C 1
ATOM 1569 O O . ARG A 1 196 ? -7.524 7.396 -7.468 1.00 84.75 196 ARG A O 1
ATOM 1576 N N . SER A 1 197 ? -6.731 8.354 -9.324 1.00 66.50 197 SER A N 1
ATOM 1577 C CA . SER A 1 197 ? -7.670 7.684 -10.221 1.00 66.50 197 SER A CA 1
ATOM 1578 C C . SER A 1 197 ? -7.248 6.238 -10.496 1.00 66.50 197 SER A C 1
ATOM 1580 O O . SER A 1 197 ? -6.065 5.952 -10.683 1.00 66.50 197 SER A O 1
ATOM 1582 N N . GLY A 1 198 ? -8.228 5.337 -10.572 1.00 72.19 198 GLY A N 1
ATOM 1583 C CA . GLY A 1 198 ? -8.020 3.924 -10.892 1.00 72.19 198 GLY A CA 1
ATOM 1584 C C . GLY A 1 198 ? -8.656 2.988 -9.869 1.00 72.19 198 GLY A C 1
ATOM 1585 O O . GLY A 1 198 ? -9.224 3.431 -8.878 1.00 72.19 198 GLY A O 1
ATOM 1586 N N . LEU A 1 199 ? -8.573 1.689 -10.150 1.00 71.75 199 LEU A N 1
ATOM 1587 C CA . LEU A 1 199 ? -8.948 0.643 -9.203 1.00 71.75 199 LEU A CA 1
ATOM 1588 C C . LEU A 1 199 ? -7.819 0.475 -8.185 1.00 71.75 199 LEU A C 1
ATOM 1590 O O . LEU A 1 199 ? -6.675 0.230 -8.571 1.00 71.75 199 LEU A O 1
ATOM 1594 N N . HIS A 1 200 ? -8.156 0.568 -6.904 1.00 79.50 200 HIS A N 1
ATOM 1595 C CA . HIS A 1 200 ? -7.215 0.422 -5.800 1.00 79.50 200 HIS A CA 1
ATOM 1596 C C . HIS A 1 200 ? -7.461 -0.908 -5.094 1.00 79.50 200 HIS A C 1
ATOM 1598 O O . HIS A 1 200 ? -8.511 -1.103 -4.488 1.00 79.50 200 HIS A O 1
ATOM 1604 N N . GLU A 1 201 ? -6.497 -1.834 -5.131 1.00 85.81 201 GLU A N 1
ATOM 1605 C CA . GLU A 1 201 ? -6.647 -3.135 -4.448 1.00 85.81 201 GLU A CA 1
ATOM 1606 C C . GLU A 1 201 ? -6.892 -2.971 -2.939 1.00 85.81 201 GLU A C 1
ATOM 1608 O O . GLU A 1 201 ? -7.628 -3.750 -2.333 1.00 85.81 201 GLU A O 1
ATOM 1613 N N . TRP A 1 202 ? -6.322 -1.923 -2.340 1.00 91.69 202 TRP A N 1
ATOM 1614 C CA . TRP A 1 202 ? -6.392 -1.662 -0.906 1.00 91.69 202 TRP A CA 1
ATOM 1615 C C . TRP A 1 202 ? -7.401 -0.573 -0.537 1.00 91.69 202 TRP A C 1
ATOM 1617 O O . TRP A 1 202 ? -7.313 -0.047 0.566 1.00 91.69 202 TRP A O 1
ATOM 1627 N N . GLU A 1 203 ? -8.348 -0.218 -1.413 1.00 92.12 203 GLU A N 1
ATOM 1628 C CA . GLU A 1 203 ? -9.308 0.875 -1.173 1.00 92.12 203 GLU A CA 1
ATOM 1629 C C . GLU A 1 203 ? -10.084 0.698 0.135 1.00 92.12 203 GLU A C 1
ATOM 1631 O O . GLU A 1 203 ? -9.991 1.528 1.035 1.00 92.12 203 GLU A O 1
ATOM 1636 N N . SER A 1 204 ? -10.769 -0.438 0.268 1.00 92.06 204 SER A N 1
ATOM 1637 C CA . SER A 1 204 ? -11.527 -0.822 1.464 1.00 92.06 204 SER A CA 1
ATOM 1638 C C . SER A 1 204 ? -10.667 -0.744 2.734 1.00 92.06 204 SER A C 1
ATOM 1640 O O . SER A 1 204 ? -11.035 -0.118 3.731 1.00 92.06 204 SER A O 1
ATOM 1642 N N . GLY A 1 205 ? -9.453 -1.305 2.672 1.00 94.00 205 GLY A N 1
ATOM 1643 C CA . GLY A 1 205 ? -8.498 -1.257 3.778 1.00 94.00 205 GLY A CA 1
ATOM 1644 C C . GLY A 1 205 ? -8.003 0.159 4.084 1.00 94.00 205 GLY A C 1
ATOM 1645 O O . GLY A 1 205 ? -7.809 0.498 5.248 1.00 94.00 205 GLY A O 1
ATOM 1646 N N . ALA A 1 206 ? -7.822 1.004 3.069 1.00 95.75 206 ALA A N 1
ATOM 1647 C CA . ALA A 1 206 ? -7.390 2.388 3.218 1.00 95.75 206 ALA A CA 1
ATOM 1648 C C . ALA A 1 206 ? -8.474 3.252 3.872 1.00 95.75 206 ALA A C 1
ATOM 1650 O O . ALA A 1 206 ? -8.162 4.013 4.787 1.00 95.75 206 ALA A O 1
ATOM 1651 N N . VAL A 1 207 ? -9.740 3.099 3.467 1.00 95.31 207 VAL A N 1
ATOM 1652 C CA . VAL A 1 207 ? -10.886 3.780 4.095 1.00 95.31 207 VAL A CA 1
ATOM 1653 C C . VAL A 1 207 ? -10.976 3.397 5.571 1.00 95.31 207 VAL A C 1
ATOM 1655 O O . VAL A 1 207 ? -11.012 4.271 6.442 1.00 95.31 207 VAL A O 1
ATOM 1658 N N . TRP A 1 208 ? -10.930 2.093 5.857 1.00 96.38 208 TRP A N 1
ATOM 1659 C CA . TRP A 1 208 ? -10.969 1.561 7.216 1.00 96.38 208 TRP A CA 1
ATOM 1660 C C . TRP A 1 208 ? -9.825 2.096 8.088 1.00 96.38 208 TRP A C 1
ATOM 1662 O O . TRP A 1 208 ? -10.069 2.690 9.139 1.00 96.38 208 TRP A O 1
ATOM 1672 N N . LEU A 1 209 ? -8.572 1.940 7.646 1.00 97.31 209 LEU A N 1
ATOM 1673 C CA . LEU A 1 209 ? -7.399 2.375 8.410 1.00 97.31 209 LEU A CA 1
ATOM 1674 C C . LEU A 1 209 ? -7.363 3.891 8.596 1.00 97.31 209 LEU A C 1
ATOM 1676 O O . LEU A 1 209 ? -7.087 4.357 9.699 1.00 97.31 209 LEU A O 1
ATOM 1680 N N . LYS A 1 210 ? -7.710 4.672 7.565 1.00 96.50 210 LYS A N 1
ATOM 1681 C CA . LYS A 1 210 ? -7.779 6.132 7.683 1.00 96.50 210 LYS A CA 1
ATOM 1682 C C . LYS A 1 210 ? -8.772 6.544 8.765 1.00 96.50 210 LYS A C 1
ATOM 1684 O O . LYS A 1 210 ? -8.451 7.424 9.559 1.00 96.50 210 LYS A O 1
ATOM 1689 N N . ALA A 1 211 ? -9.949 5.919 8.834 1.00 96.50 211 ALA A N 1
ATOM 1690 C CA . ALA A 1 211 ? -10.908 6.218 9.893 1.00 96.50 211 ALA A CA 1
ATOM 1691 C C . ALA A 1 211 ? -10.337 5.926 11.289 1.00 96.50 211 ALA A C 1
ATOM 1693 O O . ALA A 1 211 ? -10.442 6.770 12.180 1.00 96.50 211 ALA A O 1
ATOM 1694 N N . LEU A 1 212 ? -9.692 4.769 11.470 1.00 96.88 212 LEU A N 1
ATOM 1695 C CA . LEU A 1 212 ? -9.065 4.403 12.743 1.00 96.88 212 LEU A CA 1
ATOM 1696 C C . LEU A 1 212 ? -7.978 5.400 13.156 1.00 96.88 212 LEU A C 1
ATOM 1698 O O . LEU A 1 212 ? -7.995 5.900 14.278 1.00 96.88 212 LEU A O 1
ATOM 1702 N N . TRP A 1 213 ? -7.071 5.736 12.242 1.00 97.31 213 TRP A N 1
ATOM 1703 C CA . TRP A 1 213 ? -5.947 6.630 12.527 1.00 97.31 213 TRP A CA 1
ATOM 1704 C C . TRP A 1 213 ? -6.404 8.071 12.775 1.00 97.31 213 TRP A C 1
ATOM 1706 O O . TRP A 1 213 ? -5.877 8.751 13.651 1.00 97.31 213 TRP A O 1
ATOM 1716 N N . ARG A 1 214 ? -7.448 8.540 12.079 1.00 95.44 214 ARG A N 1
ATOM 1717 C CA . ARG A 1 214 ? -8.064 9.848 12.363 1.00 95.44 214 ARG A CA 1
ATOM 1718 C C . ARG A 1 214 ? -8.720 9.868 13.747 1.00 95.44 214 ARG A C 1
ATOM 1720 O O . ARG A 1 214 ? -8.597 10.864 14.456 1.00 95.44 214 ARG A O 1
ATOM 1727 N N . ALA A 1 215 ? -9.367 8.779 14.165 1.00 95.06 215 ALA A N 1
ATOM 1728 C CA . ALA A 1 215 ? -9.911 8.674 15.517 1.00 95.06 215 ALA A CA 1
ATOM 1729 C C . ALA A 1 215 ? -8.810 8.682 16.591 1.00 95.06 215 ALA A C 1
ATOM 1731 O O . ALA A 1 215 ? -8.985 9.328 17.622 1.00 95.06 215 ALA A O 1
ATOM 1732 N N . GLU A 1 216 ? -7.674 8.026 16.335 1.00 95.06 216 GLU A N 1
ATOM 1733 C CA . GLU A 1 216 ? -6.503 8.028 17.226 1.00 95.06 216 GLU A CA 1
ATOM 1734 C C . GLU A 1 216 ? -5.929 9.440 17.432 1.00 95.06 216 GLU A C 1
ATOM 1736 O O . GLU A 1 216 ? -5.579 9.811 18.549 1.00 95.06 216 GLU A O 1
ATOM 1741 N N . LEU A 1 217 ? -5.956 10.277 16.392 1.00 93.94 217 LEU A N 1
ATOM 1742 C CA . LEU A 1 217 ? -5.603 11.703 16.463 1.00 93.94 217 LEU A CA 1
ATOM 1743 C C . LEU A 1 217 ? -6.670 12.576 17.157 1.00 93.94 217 LEU A C 1
ATOM 1745 O O . LEU A 1 217 ? -6.590 13.804 17.124 1.00 93.94 217 LEU A O 1
ATOM 1749 N N . GLY A 1 218 ? -7.713 11.976 17.738 1.00 93.50 218 GLY A N 1
ATOM 1750 C CA . GLY A 1 218 ? -8.831 12.683 18.366 1.00 93.50 218 GLY A CA 1
ATOM 1751 C C . GLY A 1 218 ? -9.832 13.283 17.373 1.00 93.50 218 GLY A C 1
ATOM 1752 O O . GLY A 1 218 ? -10.808 13.913 17.783 1.00 93.50 218 GLY A O 1
ATOM 1753 N N . GLN A 1 219 ? -9.660 13.060 16.068 1.00 94.69 219 GLN A N 1
ATOM 1754 C CA . GLN A 1 219 ? -10.540 13.573 15.012 1.00 94.69 219 GLN A CA 1
ATOM 1755 C C . GLN A 1 219 ? -11.751 12.646 14.813 1.00 94.69 219 GLN A C 1
ATOM 1757 O O . GLN A 1 219 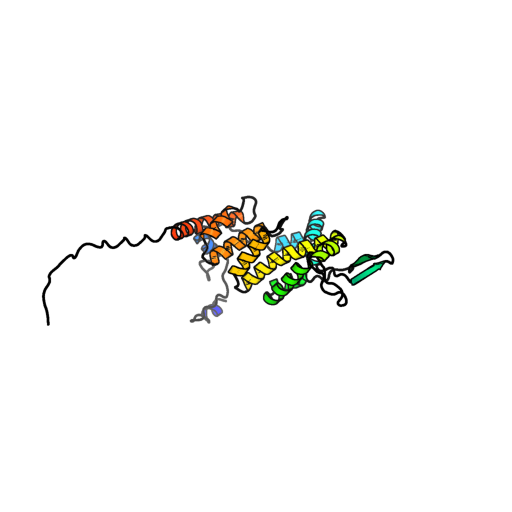? -12.063 12.205 13.705 1.00 94.69 219 GLN A O 1
ATOM 1762 N N . VAL A 1 220 ? -12.451 12.342 15.908 1.00 95.69 220 VAL A N 1
ATOM 1763 C CA . VAL A 1 220 ? -13.526 11.337 15.958 1.00 95.69 220 VAL A CA 1
ATOM 1764 C C . VAL A 1 220 ? -14.680 11.682 15.014 1.00 95.69 220 VAL A C 1
ATOM 1766 O O . VAL A 1 220 ? -15.211 10.794 14.355 1.00 95.69 220 VAL A O 1
ATOM 1769 N N . ALA A 1 221 ? -15.038 12.963 14.881 1.00 95.25 221 ALA A N 1
ATOM 1770 C CA . ALA A 1 221 ? -16.073 13.394 13.938 1.00 95.25 221 ALA A CA 1
ATOM 1771 C C . ALA A 1 221 ? -15.721 13.029 12.484 1.00 95.25 221 ALA A C 1
ATOM 1773 O O . ALA A 1 221 ? -16.544 12.460 11.772 1.00 95.25 221 ALA A O 1
ATOM 1774 N N . ARG A 1 222 ? -14.467 13.258 12.075 1.00 94.50 222 ARG A N 1
ATOM 1775 C CA . ARG A 1 222 ? -13.987 12.909 10.733 1.00 94.50 222 ARG A CA 1
ATOM 1776 C C . ARG A 1 222 ? -13.911 11.398 10.531 1.00 94.50 222 ARG A C 1
ATOM 1778 O O . ARG A 1 222 ? -14.239 10.907 9.458 1.00 94.50 222 ARG A O 1
ATOM 1785 N N . ALA A 1 223 ? -13.503 10.658 11.559 1.00 95.88 223 ALA A N 1
ATOM 1786 C CA . ALA A 1 223 ? -13.503 9.200 11.525 1.00 95.88 223 ALA A CA 1
ATOM 1787 C C . ALA A 1 223 ? -14.916 8.630 11.320 1.00 95.88 223 ALA A C 1
ATOM 1789 O O . ALA A 1 223 ? -15.090 7.713 10.524 1.00 95.88 223 ALA A O 1
ATOM 1790 N N . VAL A 1 224 ? -15.926 9.201 11.989 1.00 96.81 224 VAL A N 1
ATOM 1791 C CA . VAL A 1 224 ? -17.336 8.822 11.803 1.00 96.81 224 VAL A CA 1
ATOM 1792 C C . VAL A 1 224 ? -17.780 9.046 10.359 1.00 96.81 224 VAL A C 1
ATOM 1794 O O . VAL A 1 224 ? -18.319 8.117 9.769 1.00 96.81 224 VAL A O 1
ATOM 1797 N N . GLU A 1 225 ? -17.504 10.214 9.774 1.00 96.25 225 GLU A N 1
ATOM 1798 C CA . GLU A 1 225 ? -17.850 10.503 8.370 1.00 96.25 225 GLU A CA 1
ATOM 1799 C C . GLU A 1 225 ? -17.253 9.473 7.397 1.00 96.25 225 GLU A C 1
ATOM 1801 O O . GLU A 1 225 ? -17.922 9.036 6.466 1.00 96.25 225 GLU A O 1
ATOM 1806 N N . ILE A 1 226 ? -16.001 9.060 7.624 1.00 96.06 226 ILE A N 1
ATOM 1807 C CA . ILE A 1 226 ? -15.325 8.062 6.782 1.00 96.06 226 ILE A CA 1
ATOM 1808 C C . ILE A 1 226 ? -15.949 6.673 6.971 1.00 96.06 226 ILE A C 1
ATOM 1810 O O . ILE A 1 226 ? -16.173 5.959 6.001 1.00 96.06 226 ILE A O 1
ATOM 1814 N N . LEU A 1 227 ? -16.259 6.268 8.205 1.00 96.56 227 LEU A N 1
ATOM 1815 C CA . LEU A 1 227 ? -16.895 4.970 8.455 1.00 96.56 227 LEU A CA 1
ATOM 1816 C C . LEU A 1 227 ? -18.316 4.888 7.880 1.00 96.56 227 LEU A C 1
ATOM 1818 O O . LEU A 1 227 ? -18.763 3.798 7.537 1.00 96.56 227 LEU A O 1
ATOM 1822 N N . GLU A 1 228 ? -19.027 6.012 7.767 1.00 96.75 228 GLU A N 1
ATOM 1823 C CA . GLU A 1 228 ? -20.358 6.061 7.150 1.00 96.75 228 GLU A CA 1
ATOM 1824 C C . GLU A 1 228 ? -20.334 5.821 5.636 1.00 96.75 228 GLU A C 1
ATOM 1826 O O . GLU A 1 228 ? -21.361 5.429 5.085 1.00 96.75 228 GLU A O 1
ATOM 1831 N N . SER A 1 229 ? -19.190 6.003 4.966 1.00 95.75 229 SER A N 1
ATOM 1832 C CA . SER A 1 229 ? -19.063 5.693 3.539 1.00 95.75 229 SER A CA 1
ATOM 1833 C C . SER A 1 229 ? -18.804 4.213 3.252 1.00 95.75 229 SER A C 1
ATOM 1835 O O . SER A 1 229 ? -18.795 3.828 2.087 1.00 95.75 229 SER A O 1
ATOM 1837 N N . ILE A 1 230 ? -18.567 3.386 4.277 1.00 95.19 230 ILE A N 1
ATOM 1838 C CA . ILE A 1 230 ? -18.361 1.944 4.113 1.00 95.19 230 ILE A CA 1
ATOM 1839 C C . ILE A 1 230 ? -19.723 1.278 3.879 1.00 95.19 230 ILE A C 1
ATOM 1841 O O . ILE A 1 230 ? -20.604 1.317 4.743 1.00 95.19 230 ILE A O 1
ATOM 1845 N N . THR A 1 231 ? -19.890 0.671 2.708 1.00 94.94 231 THR A N 1
ATOM 1846 C CA . THR A 1 231 ? -21.106 -0.026 2.262 1.00 94.94 231 THR A CA 1
ATOM 1847 C C . THR A 1 231 ? -21.199 -1.442 2.834 1.00 94.94 231 THR A C 1
ATOM 1849 O O . THR A 1 231 ? -20.229 -1.963 3.375 1.00 94.94 231 THR A O 1
ATOM 1852 N N . ASP A 1 232 ? -22.381 -2.058 2.788 1.00 94.00 232 ASP A N 1
ATOM 1853 C CA . ASP A 1 232 ? -22.678 -3.357 3.419 1.00 94.00 232 ASP A CA 1
ATOM 1854 C C . ASP A 1 232 ? -22.028 -4.572 2.742 1.00 94.00 232 ASP A C 1
ATOM 1856 O O . ASP A 1 232 ? -21.913 -5.635 3.355 1.00 94.00 232 ASP A O 1
ATOM 1860 N N . ASP A 1 233 ? -21.553 -4.408 1.512 1.00 92.25 233 ASP A N 1
ATOM 1861 C CA . ASP A 1 233 ? -20.736 -5.368 0.773 1.00 92.25 233 ASP A CA 1
ATOM 1862 C C . ASP A 1 233 ? -19.241 -5.328 1.151 1.00 92.25 233 ASP A C 1
ATOM 1864 O O . ASP A 1 233 ? -18.491 -6.244 0.797 1.00 92.25 233 ASP A O 1
ATOM 1868 N N . ASP A 1 234 ? -18.798 -4.314 1.903 1.00 91.44 234 ASP A N 1
ATOM 1869 C CA . ASP A 1 234 ? -17.408 -4.178 2.334 1.00 91.44 234 ASP A CA 1
ATOM 1870 C C . ASP A 1 234 ? -17.074 -5.137 3.502 1.00 91.44 234 ASP A C 1
ATOM 1872 O O . ASP A 1 234 ? -17.804 -5.190 4.500 1.00 91.44 234 ASP A O 1
ATOM 1876 N N . PRO A 1 235 ? -15.930 -5.853 3.464 1.00 91.06 235 PRO A N 1
ATOM 1877 C CA . PRO A 1 235 ? -15.503 -6.739 4.553 1.00 91.06 235 PRO A CA 1
ATOM 1878 C C . PRO A 1 235 ? -15.413 -6.077 5.939 1.00 91.06 235 PRO A C 1
ATOM 1880 O O . PRO A 1 235 ? -15.515 -6.765 6.958 1.00 91.06 235 PRO A O 1
ATOM 1883 N N . HIS A 1 236 ? -15.205 -4.761 5.998 1.00 92.19 236 HIS A N 1
ATOM 1884 C CA . HIS A 1 236 ? -15.069 -3.986 7.228 1.00 92.19 236 HIS A CA 1
ATOM 1885 C C . HIS A 1 236 ? -16.395 -3.402 7.728 1.00 92.19 236 HIS A C 1
ATOM 1887 O O . HIS A 1 236 ? -16.422 -2.848 8.830 1.00 92.19 236 HIS A O 1
ATOM 1893 N N . TRP A 1 237 ? -17.504 -3.549 6.992 1.00 93.00 237 TRP A N 1
ATOM 1894 C CA . TRP A 1 237 ? -18.791 -2.934 7.335 1.00 93.00 237 TRP A CA 1
ATOM 1895 C C . TRP A 1 237 ? -19.266 -3.262 8.751 1.00 93.00 237 TRP A C 1
ATOM 1897 O O . TRP A 1 237 ? -19.612 -2.368 9.523 1.00 93.00 237 TRP A O 1
ATOM 1907 N N . ALA A 1 238 ? -19.223 -4.540 9.141 1.00 88.62 238 ALA A N 1
ATOM 1908 C CA . ALA A 1 238 ? -19.651 -4.963 10.474 1.00 88.62 238 ALA A CA 1
ATOM 1909 C C . ALA A 1 238 ? -18.813 -4.296 11.582 1.00 88.62 238 ALA A C 1
ATOM 1911 O O . ALA A 1 238 ? -19.352 -3.865 12.604 1.00 88.62 238 ALA A O 1
ATOM 1912 N N . GLY A 1 239 ? -17.501 -4.160 11.360 1.00 89.75 239 GLY A N 1
ATOM 1913 C CA . GLY A 1 239 ? -16.608 -3.426 12.255 1.00 89.75 239 GLY A CA 1
ATOM 1914 C C . GLY A 1 239 ? -16.939 -1.934 12.299 1.00 89.75 239 GLY A C 1
ATOM 1915 O O . GLY A 1 239 ? -16.995 -1.347 13.383 1.00 89.75 239 GLY A O 1
ATOM 1916 N N . ALA A 1 240 ? -17.235 -1.338 11.142 1.00 93.62 240 ALA A N 1
ATOM 1917 C CA . ALA A 1 240 ? -17.632 0.059 11.022 1.00 93.62 240 ALA A CA 1
ATOM 1918 C C . ALA A 1 240 ? -18.907 0.353 11.818 1.00 93.62 240 ALA A C 1
ATOM 1920 O O . ALA A 1 240 ? -18.921 1.307 12.592 1.00 93.62 240 ALA A O 1
ATOM 1921 N N . GLN A 1 241 ? -19.936 -0.499 11.741 1.00 94.38 241 GLN A N 1
ATOM 1922 C CA . GLN A 1 241 ? -21.180 -0.311 12.501 1.00 94.38 241 GLN A CA 1
ATOM 1923 C C . GLN A 1 241 ? -20.952 -0.302 14.021 1.00 94.38 241 GLN A C 1
ATOM 1925 O O . GLN A 1 241 ? -21.520 0.531 14.734 1.00 94.38 241 GLN A O 1
ATOM 1930 N N . VAL A 1 242 ? -20.079 -1.180 14.528 1.00 93.50 242 VAL A N 1
ATOM 1931 C CA . VAL A 1 242 ? -19.721 -1.208 15.956 1.00 93.50 242 VAL A CA 1
ATOM 1932 C C . VAL A 1 242 ? -19.032 0.091 16.375 1.00 93.50 242 VAL A C 1
ATOM 1934 O O . VAL A 1 242 ? -19.378 0.669 17.410 1.00 93.50 242 VAL A O 1
ATOM 1937 N N . LEU A 1 243 ? -18.068 0.565 15.582 1.00 93.00 243 LEU A N 1
ATOM 1938 C CA . LEU A 1 243 ? -17.349 1.806 15.871 1.00 93.00 243 LEU A CA 1
ATOM 1939 C C . LEU A 1 243 ? -18.256 3.032 15.754 1.00 93.00 243 LEU A C 1
ATOM 1941 O O . LEU A 1 243 ? -18.231 3.879 16.641 1.00 93.00 243 LEU A O 1
ATOM 1945 N N . LEU A 1 244 ? -19.129 3.093 14.748 1.00 94.69 244 LEU A N 1
ATOM 1946 C CA . LEU A 1 244 ? -20.123 4.155 14.594 1.00 94.69 244 LEU A CA 1
ATOM 1947 C C . LEU A 1 244 ? -21.053 4.240 15.810 1.00 94.69 244 LEU A C 1
ATOM 1949 O O . LEU A 1 244 ? -21.296 5.337 16.312 1.00 94.69 244 LEU A O 1
ATOM 1953 N N . GLY A 1 245 ? -21.524 3.105 16.336 1.00 92.12 245 GLY A N 1
ATOM 1954 C CA . GLY A 1 245 ? -22.343 3.077 17.553 1.00 92.12 245 GLY A CA 1
ATOM 1955 C C . GLY A 1 245 ? -21.631 3.668 18.777 1.00 92.12 245 GLY A C 1
ATOM 1956 O O . GLY A 1 245 ? -22.259 4.339 19.595 1.00 92.12 245 GLY A O 1
ATOM 1957 N N . ARG A 1 246 ? -20.310 3.472 18.878 1.00 93.88 246 ARG A N 1
ATOM 1958 C CA . ARG A 1 246 ? -19.480 3.998 19.976 1.00 93.88 246 ARG A CA 1
ATOM 1959 C C . ARG A 1 246 ? -19.076 5.456 19.779 1.00 93.88 246 ARG A C 1
ATOM 1961 O O . ARG A 1 246 ? -19.034 6.212 20.743 1.00 93.88 246 ARG A O 1
ATOM 1968 N N . TRP A 1 247 ? -18.751 5.848 18.552 1.00 95.56 247 TRP A N 1
ATOM 1969 C CA . TRP A 1 247 ? -18.113 7.130 18.251 1.00 95.56 247 TRP A CA 1
ATOM 1970 C C . TRP A 1 247 ? -19.100 8.238 17.894 1.00 95.56 247 TRP A C 1
ATOM 1972 O O . TRP A 1 247 ? -18.809 9.398 18.172 1.00 95.56 247 TRP A O 1
ATOM 1982 N N . LYS A 1 248 ? -20.294 7.926 17.367 1.00 94.50 248 LYS A N 1
ATOM 1983 C CA . LYS A 1 248 ? -21.329 8.942 17.090 1.00 94.50 248 LYS A CA 1
ATOM 1984 C C . LYS A 1 248 ? -21.726 9.769 18.324 1.00 94.50 248 LYS A C 1
ATOM 1986 O O . LYS A 1 248 ? -21.838 10.986 18.178 1.00 94.50 248 LYS A O 1
ATOM 1991 N N . PRO A 1 249 ? -21.932 9.185 19.522 1.00 93.06 249 PRO A N 1
ATOM 1992 C CA . PRO A 1 249 ? -22.208 9.971 20.726 1.00 93.06 249 PRO A CA 1
ATOM 1993 C C . PRO A 1 249 ? -21.049 10.913 21.080 1.00 93.06 249 PRO A C 1
ATOM 1995 O O . PRO A 1 249 ? -21.260 12.109 21.246 1.00 93.06 249 PRO A O 1
ATOM 1998 N N . VAL A 1 250 ? -19.817 10.393 21.076 1.00 91.25 250 VAL A N 1
ATOM 1999 C CA . VAL A 1 250 ? -18.600 11.156 21.400 1.00 91.25 250 VAL A CA 1
ATOM 2000 C C . VAL A 1 250 ? -18.393 12.317 20.423 1.00 91.25 250 VAL A C 1
ATOM 2002 O O . VAL A 1 250 ? -18.121 13.442 20.838 1.00 91.25 250 VAL A O 1
ATOM 2005 N N . ALA A 1 251 ? -18.590 12.071 19.125 1.00 90.44 251 ALA A N 1
ATOM 2006 C CA . ALA A 1 251 ? -18.489 13.094 18.091 1.00 90.44 251 ALA A CA 1
ATOM 2007 C C . ALA A 1 251 ? -19.510 14.228 18.301 1.00 90.44 251 ALA A C 1
ATOM 2009 O O . ALA A 1 251 ? -19.162 15.404 18.180 1.00 90.44 251 ALA A O 1
ATOM 2010 N N . ARG A 1 252 ? -20.755 13.898 18.677 1.00 87.12 252 ARG A N 1
ATOM 2011 C CA . ARG A 1 252 ? -21.804 14.892 18.974 1.00 87.12 252 ARG A CA 1
ATOM 2012 C C . ARG A 1 252 ? -21.451 15.767 20.173 1.00 87.12 252 ARG A C 1
ATOM 2014 O O . ARG A 1 252 ? -21.692 16.972 20.126 1.00 87.12 252 ARG A O 1
ATOM 2021 N N . ASP A 1 253 ? -20.857 15.183 21.208 1.00 79.19 253 ASP A N 1
ATOM 2022 C CA . ASP A 1 253 ? -20.457 15.919 22.409 1.00 79.19 253 ASP A CA 1
ATOM 2023 C C . ASP A 1 253 ? -19.260 16.841 22.141 1.00 79.19 253 ASP A C 1
ATOM 2025 O O . ASP A 1 253 ? -19.233 17.967 22.635 1.00 79.19 253 ASP A O 1
ATOM 2029 N N . SER A 1 254 ? -18.329 16.425 21.275 1.00 68.94 254 SER A N 1
ATOM 2030 C CA . SER A 1 254 ? -17.209 17.268 20.828 1.00 68.94 254 SER A CA 1
ATOM 2031 C C . SER A 1 254 ? -17.615 18.414 19.886 1.00 68.94 254 SER A C 1
ATOM 2033 O O . SER A 1 254 ? -16.908 19.415 19.799 1.00 68.94 254 SER A O 1
ATOM 2035 N N . ALA A 1 255 ? -18.762 18.301 19.206 1.00 60.47 255 ALA A N 1
ATOM 2036 C CA . ALA A 1 255 ? -19.292 19.326 18.302 1.00 60.47 255 ALA A CA 1
ATOM 2037 C C . ALA A 1 255 ? -20.171 20.377 19.007 1.00 60.47 255 ALA A C 1
ATOM 2039 O O . ALA A 1 255 ? -20.515 21.397 18.405 1.00 60.47 255 ALA A O 1
ATOM 2040 N N . LYS A 1 256 ? -20.553 20.159 20.274 1.00 49.53 256 LYS A N 1
ATOM 2041 C CA . LYS A 1 256 ? -21.294 21.155 21.056 1.00 49.53 256 LYS A CA 1
ATOM 2042 C C . LYS A 1 256 ? -20.345 22.317 21.381 1.00 49.53 256 LYS A C 1
ATOM 2044 O O . LYS A 1 256 ? -19.370 22.102 22.100 1.00 49.53 256 LYS A O 1
ATOM 2049 N N . PRO A 1 257 ? -20.599 23.551 20.902 1.00 43.97 257 PRO A N 1
ATOM 2050 C CA . PRO A 1 257 ? -19.757 24.681 21.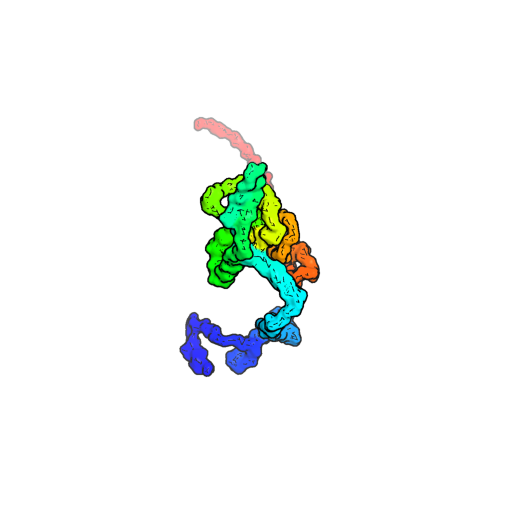260 1.00 43.97 257 PRO A CA 1
ATOM 2051 C C . PRO A 1 257 ? -19.823 24.857 22.775 1.00 43.97 257 PRO A C 1
ATOM 2053 O O . PRO A 1 257 ? -20.921 24.944 23.335 1.00 43.97 257 PRO A O 1
ATOM 2056 N N . ALA A 1 258 ? -18.665 24.931 23.434 1.00 46.06 258 ALA A N 1
ATOM 2057 C CA . ALA A 1 258 ? -18.587 25.441 24.795 1.00 46.06 258 ALA A CA 1
ATOM 2058 C C . ALA A 1 258 ? -19.357 26.768 24.828 1.00 46.06 258 ALA A C 1
ATOM 2060 O O . ALA A 1 258 ? -19.054 27.686 24.060 1.00 46.06 258 ALA A O 1
ATOM 2061 N N . ALA A 1 259 ? -20.417 26.821 25.636 1.00 44.97 259 ALA A N 1
ATOM 2062 C CA . ALA A 1 259 ? -21.289 27.978 25.738 1.00 44.97 259 ALA A CA 1
ATOM 2063 C C . ALA A 1 259 ? -20.431 29.240 25.899 1.00 44.97 259 ALA A C 1
ATOM 2065 O O . ALA A 1 259 ? -19.632 29.335 26.832 1.00 44.97 259 ALA A O 1
ATOM 2066 N N . ARG A 1 260 ? -20.564 30.186 24.956 1.00 44.56 260 ARG A N 1
ATOM 2067 C CA . ARG A 1 260 ? -19.909 31.498 25.035 1.00 44.56 260 ARG A CA 1
ATOM 2068 C C . ARG A 1 260 ? -20.153 32.065 26.439 1.00 44.56 260 ARG A C 1
ATOM 2070 O O . ARG A 1 260 ? -21.322 32.169 26.820 1.00 44.56 260 ARG A O 1
ATOM 2077 N N . PRO A 1 261 ? -19.116 32.458 27.200 1.00 47.41 261 PRO A N 1
ATOM 2078 C CA . PRO A 1 261 ? -19.350 33.201 28.426 1.00 47.41 261 PRO A CA 1
ATOM 2079 C C . PRO A 1 261 ? -20.115 34.479 28.065 1.00 47.41 261 PRO A C 1
ATOM 2081 O O . PRO A 1 261 ? -19.745 35.195 27.130 1.00 47.41 261 PRO A O 1
ATOM 2084 N N . ALA A 1 262 ? -21.228 34.706 28.763 1.00 43.12 262 ALA A N 1
ATOM 2085 C CA . ALA A 1 262 ? -22.124 35.829 28.528 1.00 43.12 262 ALA A CA 1
ATOM 2086 C C . ALA A 1 262 ? -21.351 37.165 28.545 1.00 43.12 262 ALA A C 1
ATOM 2088 O O . ALA A 1 262 ? -20.433 37.330 29.358 1.00 43.12 262 ALA A O 1
ATOM 2089 N N . PRO A 1 263 ? -21.696 38.132 27.674 1.00 42.69 263 PRO A N 1
ATOM 2090 C CA . PRO A 1 263 ? -21.063 39.441 27.700 1.00 42.69 263 PRO A CA 1
ATOM 2091 C C . PRO A 1 263 ? -21.343 40.097 29.054 1.00 42.69 263 PRO A C 1
ATOM 2093 O O . PRO A 1 263 ? -22.497 40.290 29.434 1.00 42.69 263 PRO A O 1
ATOM 2096 N N . LYS A 1 264 ? -20.278 40.428 29.794 1.00 45.09 264 LYS A N 1
ATOM 2097 C CA . LYS A 1 264 ? -20.381 41.213 31.027 1.00 45.09 264 LYS A CA 1
ATOM 2098 C C . LYS A 1 264 ? -21.081 42.529 30.693 1.00 45.09 264 LYS A C 1
ATOM 2100 O O . LYS A 1 264 ? -20.554 43.327 29.917 1.00 45.09 264 LYS A O 1
ATOM 2105 N N . SER A 1 265 ? -22.255 42.739 31.281 1.00 41.50 265 SER A N 1
ATOM 2106 C CA . SER A 1 265 ? -22.968 44.009 31.244 1.00 41.50 265 SER A CA 1
ATOM 2107 C C . SER A 1 265 ? -22.058 45.100 31.809 1.00 41.50 265 SER A C 1
ATOM 2109 O O . SER A 1 265 ? -21.737 45.104 32.999 1.00 41.50 265 SER A O 1
ATOM 2111 N N . LYS A 1 266 ? -21.608 46.018 30.951 1.00 49.16 266 LYS A N 1
ATOM 2112 C CA . LYS A 1 266 ? -21.096 47.313 31.398 1.00 49.16 266 LYS A CA 1
ATOM 2113 C C . LYS A 1 266 ? -22.303 48.120 31.842 1.00 49.16 266 LYS A C 1
ATOM 2115 O O . LYS A 1 266 ? -22.949 48.743 31.006 1.00 49.16 266 LYS A O 1
ATOM 2120 N N . ASP A 1 267 ? -22.588 48.075 33.136 1.00 41.94 267 ASP A N 1
ATOM 2121 C CA . ASP A 1 267 ? -23.508 49.013 33.752 1.00 41.94 267 ASP A CA 1
ATOM 2122 C C . ASP A 1 267 ? -22.740 49.983 34.651 1.00 41.94 267 ASP A C 1
ATOM 2124 O O . ASP A 1 267 ? -21.966 49.594 35.525 1.00 41.94 267 ASP A O 1
ATOM 2128 N N . SER A 1 268 ? -22.951 51.257 34.332 1.00 43.62 268 SER A N 1
ATOM 2129 C CA . SER A 1 268 ? -22.878 52.443 35.180 1.00 43.62 268 SER A CA 1
ATOM 2130 C C . SER A 1 268 ? -21.732 52.580 36.198 1.00 43.62 268 SER A C 1
ATOM 2132 O O . SER A 1 268 ? -21.746 51.976 37.267 1.00 43.62 268 SER A O 1
ATOM 2134 N N . ARG A 1 269 ? -20.866 53.574 35.968 1.00 40.78 269 ARG A N 1
ATOM 2135 C CA . ARG A 1 269 ? -20.657 54.653 36.952 1.00 40.78 269 ARG A CA 1
ATOM 2136 C C . ARG A 1 269 ? -20.205 55.927 36.243 1.00 40.78 269 ARG A C 1
ATOM 2138 O O . ARG A 1 269 ? -19.032 56.155 35.980 1.00 40.78 269 ARG A O 1
ATOM 2145 N N . ARG A 1 270 ? -21.221 56.720 35.911 1.00 42.53 270 ARG A N 1
ATOM 2146 C CA . ARG A 1 270 ? -21.154 58.169 35.744 1.00 42.53 270 ARG A CA 1
ATOM 2147 C C . ARG A 1 270 ? -21.077 58.761 37.155 1.00 42.53 270 ARG A C 1
ATOM 2149 O O . ARG A 1 270 ? -21.823 58.322 38.028 1.00 42.53 270 ARG A O 1
ATOM 2156 N N . GLY A 1 271 ? -20.181 59.710 37.358 1.00 41.38 271 GLY A N 1
ATOM 2157 C CA . GLY A 1 271 ? -19.986 60.418 38.615 1.00 41.38 271 GLY A CA 1
ATOM 2158 C C . GLY A 1 271 ? -18.946 61.500 38.392 1.00 41.38 271 GLY A C 1
ATOM 2159 O O . GLY A 1 271 ? -17.773 61.282 38.672 1.00 41.38 271 GLY A O 1
ATOM 2160 N N . ASP A 1 272 ? -19.403 62.601 37.796 1.00 46.03 272 ASP A N 1
ATOM 2161 C CA . ASP A 1 272 ? -18.733 63.899 37.816 1.00 46.03 272 ASP A CA 1
ATOM 2162 C C . ASP A 1 272 ? -18.372 64.291 39.256 1.00 46.03 272 ASP A C 1
ATOM 2164 O O . ASP A 1 272 ? -19.086 63.921 40.191 1.00 46.03 272 ASP A O 1
ATOM 2168 N N . VAL A 1 273 ? -17.300 65.066 39.420 1.00 48.09 273 VAL A N 1
ATOM 2169 C CA . VAL A 1 273 ? -17.351 66.443 39.947 1.00 48.09 273 VAL A CA 1
ATOM 2170 C C . VAL A 1 273 ? -15.930 67.023 39.946 1.00 48.09 273 VAL A C 1
ATOM 2172 O O . VAL A 1 273 ? -14.982 66.423 40.453 1.00 48.09 273 VAL A O 1
ATOM 2175 N N . ASP A 1 274 ? -15.841 68.196 39.328 1.00 46.59 274 ASP A N 1
ATOM 2176 C CA . ASP A 1 274 ? -14.743 69.158 39.305 1.00 46.59 274 ASP A CA 1
ATOM 2177 C C . ASP A 1 274 ? -14.156 69.486 40.689 1.00 46.59 274 ASP A C 1
ATOM 2179 O O . ASP A 1 274 ? -14.882 69.515 41.681 1.00 46.59 274 ASP A O 1
ATOM 2183 N N . ALA A 1 275 ? -12.869 69.850 40.735 1.00 43.34 275 ALA A N 1
ATOM 2184 C CA . ALA A 1 275 ? -12.427 71.197 41.133 1.00 43.34 275 ALA A CA 1
ATOM 2185 C C . ALA A 1 275 ? -10.920 71.259 41.462 1.00 43.34 275 ALA A C 1
ATOM 2187 O O . ALA A 1 275 ? -10.412 70.547 42.321 1.00 43.34 275 ALA A O 1
ATOM 2188 N N . ASP A 1 276 ? -10.275 72.211 40.791 1.00 46.75 276 ASP A N 1
ATOM 2189 C CA . ASP A 1 276 ? -9.245 73.133 41.278 1.00 46.75 276 ASP A CA 1
ATOM 2190 C C . ASP A 1 276 ? -7.840 72.675 41.737 1.00 46.75 276 ASP A C 1
ATOM 2192 O O . ASP A 1 276 ? -7.607 72.199 42.842 1.00 46.75 276 ASP A O 1
ATOM 2196 N N . THR A 1 277 ? -6.869 73.032 40.887 1.00 49.09 277 THR A N 1
ATOM 2197 C CA . THR A 1 277 ? -5.878 74.106 41.125 1.00 49.09 277 THR A CA 1
ATOM 2198 C C . THR A 1 277 ? -5.027 74.067 42.407 1.00 49.09 277 THR A C 1
ATOM 2200 O O . THR A 1 277 ? -5.385 74.664 43.420 1.00 49.09 277 THR A O 1
ATOM 2203 N N . ARG A 1 278 ? -3.796 73.545 42.300 1.00 47.81 278 ARG A N 1
ATOM 2204 C CA . ARG A 1 278 ? -2.523 74.311 42.300 1.00 47.81 278 ARG A CA 1
ATOM 2205 C C . ARG A 1 278 ? -1.316 73.392 42.142 1.00 47.81 278 ARG A C 1
ATOM 2207 O O . ARG A 1 278 ? -1.310 72.313 42.768 1.00 47.81 278 ARG A O 1
#